Protein AF-A0A7S0KRJ4-F1 (afdb_monomer_lite)

InterPro domains:
  IPR008979 Galactose-binding-like domain superfamily [SSF49785] (206-358)
  IPR013857 NADH:ubiquinone oxidoreductase intermediate-associated protein 30 [PF08547] (207-359)
  IPR039131 Complex I intermediate-associated protein 30, mitochondrial [PTHR13194] (190-360)

Structure (mmCIF, N/CA/C/O backbone):
data_AF-A0A7S0KRJ4-F1
#
_entry.id   AF-A0A7S0KRJ4-F1
#
loop_
_atom_site.group_PDB
_atom_site.id
_atom_site.type_symbol
_atom_site.label_atom_id
_atom_site.label_alt_id
_atom_site.label_comp_id
_atom_site.label_asym_id
_atom_site.label_entity_id
_atom_site.label_seq_id
_atom_site.pdbx_PDB_ins_code
_atom_site.Cartn_x
_atom_site.Cartn_y
_atom_site.Cartn_z
_atom_site.occupancy
_atom_site.B_iso_or_equiv
_atom_site.auth_seq_id
_atom_site.auth_comp_id
_atom_site.auth_asym_id
_atom_site.auth_atom_id
_atom_site.pdbx_PDB_model_num
ATOM 1 N N . MET A 1 1 ? -11.121 10.253 16.447 1.00 38.31 1 MET A N 1
ATOM 2 C CA . MET A 1 1 ? -11.701 8.966 16.871 1.00 38.31 1 MET A CA 1
ATOM 3 C C . MET A 1 1 ? -11.808 8.917 18.394 1.00 38.31 1 MET A C 1
ATOM 5 O O . MET A 1 1 ? -10.785 8.884 19.076 1.00 38.31 1 MET A O 1
ATOM 9 N N . ARG A 1 2 ? -13.032 8.976 18.932 1.00 30.48 2 ARG A N 1
ATOM 10 C CA . ARG A 1 2 ? -13.350 8.741 20.346 1.00 30.48 2 ARG A CA 1
ATOM 11 C C . ARG A 1 2 ? -13.535 7.246 20.471 1.00 30.48 2 ARG A C 1
ATOM 13 O O . ARG A 1 2 ? -14.627 6.765 20.666 1.00 30.48 2 ARG A O 1
ATOM 20 N N . ALA A 1 3 ? -12.423 6.536 20.353 1.00 27.89 3 ALA A N 1
ATOM 21 C CA . ALA A 1 3 ? -12.348 5.146 20.740 1.00 27.89 3 ALA A CA 1
ATOM 22 C C . ALA A 1 3 ? -13.137 4.137 19.877 1.00 27.89 3 ALA A C 1
ATOM 24 O O . ALA A 1 3 ? -13.977 4.469 19.040 1.00 27.89 3 ALA A O 1
ATOM 25 N N . VAL A 1 4 ? -12.725 2.877 20.013 1.00 32.09 4 VAL A N 1
ATOM 26 C CA . VAL A 1 4 ? -13.404 1.689 19.489 1.00 32.09 4 VAL A CA 1
ATOM 27 C C . VAL A 1 4 ? -14.206 1.166 20.672 1.00 32.09 4 VAL A C 1
ATOM 29 O O . VAL A 1 4 ? -13.750 0.286 21.406 1.00 32.09 4 VAL A O 1
ATOM 32 N N . HIS A 1 5 ? -15.335 1.820 20.943 1.00 31.55 5 HIS A N 1
ATOM 33 C CA . HIS A 1 5 ? -16.230 1.457 22.037 1.00 31.55 5 HIS A CA 1
ATOM 34 C C . HIS A 1 5 ? -17.293 0.480 21.557 1.00 31.55 5 HIS A C 1
ATOM 36 O O . HIS A 1 5 ? -18.104 0.798 20.689 1.00 31.55 5 HIS A O 1
ATOM 42 N N . ALA A 1 6 ? -17.372 -0.653 22.242 1.00 32.00 6 ALA A N 1
ATOM 43 C CA . ALA A 1 6 ? -18.661 -1.099 22.744 1.00 32.00 6 ALA A CA 1
ATOM 44 C C . ALA A 1 6 ? -18.965 -0.267 24.018 1.00 32.00 6 ALA A C 1
ATOM 46 O O . ALA A 1 6 ? -18.090 -0.074 24.863 1.00 32.00 6 ALA A O 1
ATOM 47 N N . ALA A 1 7 ? -20.139 0.375 24.063 1.00 24.70 7 ALA A N 1
ATOM 48 C CA . ALA A 1 7 ? -20.558 1.377 25.067 1.00 24.70 7 ALA A CA 1
ATOM 49 C C . ALA A 1 7 ? -21.068 0.709 26.374 1.00 24.70 7 ALA A C 1
ATOM 51 O O . ALA A 1 7 ? -21.336 -0.485 26.346 1.00 24.70 7 ALA A O 1
ATOM 52 N N . LEU A 1 8 ? -21.170 1.359 27.554 1.00 30.88 8 LEU A N 1
ATOM 53 C CA . LEU A 1 8 ? -22.034 2.511 27.925 1.00 30.88 8 LEU A CA 1
ATOM 54 C C . LEU A 1 8 ? -21.576 3.221 29.238 1.00 30.88 8 LEU A C 1
ATOM 56 O O . LEU A 1 8 ? -20.746 2.696 29.974 1.00 30.88 8 LEU A O 1
ATOM 60 N N . GLY A 1 9 ? -22.037 4.453 29.525 1.00 23.22 9 GLY A N 1
ATOM 61 C CA . GLY A 1 9 ? -23.136 4.682 30.486 1.00 23.22 9 GLY A CA 1
ATOM 62 C C . GLY A 1 9 ? -23.620 6.148 30.624 1.00 23.22 9 GLY A C 1
ATOM 63 O O . GLY A 1 9 ? -22.860 7.093 30.418 1.00 23.22 9 GLY A O 1
ATOM 64 N N . LEU A 1 10 ? -24.915 6.266 30.959 1.00 20.92 10 LEU A N 1
ATOM 65 C CA . LEU A 1 10 ? -25.845 7.414 31.001 1.00 20.92 10 LEU A CA 1
ATOM 66 C C . LEU A 1 10 ? -25.667 8.409 32.169 1.00 20.92 10 LEU A C 1
ATOM 68 O O . LEU A 1 10 ? -25.242 8.002 33.243 1.00 20.92 10 LEU A O 1
ATOM 72 N N . VAL A 1 11 ? -26.251 9.617 32.023 1.00 21.00 11 VAL A N 1
ATOM 73 C CA . VAL A 1 11 ? -27.210 10.200 33.001 1.00 21.00 11 VAL A CA 1
ATOM 74 C C . VAL A 1 11 ? -28.335 10.952 32.260 1.00 21.00 11 VAL A C 1
ATOM 76 O O . VAL A 1 11 ? -28.081 11.676 31.301 1.00 21.00 11 VAL A O 1
ATOM 79 N N . ALA A 1 12 ? -29.577 10.773 32.723 1.00 21.12 12 ALA A N 1
ATOM 80 C CA . ALA A 1 12 ? -30.818 11.383 32.237 1.00 21.12 12 ALA A CA 1
ATOM 81 C C . ALA A 1 12 ? -31.282 12.582 33.098 1.00 21.12 12 ALA A C 1
ATOM 83 O O . ALA A 1 12 ? -31.085 12.543 34.311 1.00 21.12 12 ALA A O 1
ATOM 84 N N . ARG A 1 13 ? -31.974 13.570 32.489 1.00 22.14 13 ARG A N 1
ATOM 85 C CA . ARG A 1 13 ? -33.289 14.167 32.891 1.00 22.14 13 ARG A CA 1
ATOM 86 C C . ARG A 1 13 ? -33.536 15.590 32.325 1.00 22.14 13 ARG A C 1
ATOM 88 O O . ARG A 1 13 ? -32.910 16.547 32.751 1.00 22.14 13 ARG A O 1
ATOM 95 N N . GLN A 1 14 ? -34.441 15.650 31.342 1.00 22.67 14 GLN A N 1
ATOM 96 C CA . GLN A 1 14 ? -35.724 16.384 31.191 1.00 22.67 14 GLN A CA 1
ATOM 97 C C . GLN A 1 14 ? -36.035 17.777 31.823 1.00 22.67 14 GLN A C 1
ATOM 99 O O . GLN A 1 14 ? -35.742 18.015 32.991 1.00 22.67 14 GLN A O 1
ATOM 104 N N . LEU A 1 15 ? -36.867 18.523 31.051 1.00 23.48 15 LEU A N 1
ATOM 105 C CA . LEU A 1 15 ? -37.776 19.676 31.326 1.00 23.48 15 LEU A CA 1
ATOM 106 C C . LEU A 1 15 ? -37.160 21.087 31.155 1.00 23.48 15 LEU A C 1
ATOM 108 O O . LEU A 1 15 ? -36.057 21.326 31.623 1.00 23.48 15 LEU A O 1
ATOM 112 N N . ASP A 1 16 ? -37.787 22.114 30.563 1.00 23.83 16 ASP A N 1
ATOM 113 C CA . ASP A 1 16 ? -39.036 22.278 29.800 1.00 23.83 16 ASP A CA 1
ATOM 114 C C . ASP A 1 16 ? -39.033 23.659 29.087 1.00 23.83 16 ASP A C 1
ATOM 116 O O . ASP A 1 16 ? -38.264 24.555 29.430 1.00 23.83 16 ASP A O 1
ATOM 120 N N . ALA A 1 17 ? -39.929 23.772 28.102 1.00 23.83 17 ALA A N 1
ATOM 121 C CA . ALA A 1 17 ? -40.498 24.906 27.353 1.00 23.83 17 ALA A CA 1
ATOM 122 C C . ALA A 1 17 ? -40.203 26.389 27.709 1.00 23.83 17 ALA A C 1
ATOM 124 O O . ALA A 1 17 ? -40.318 26.799 28.859 1.00 23.83 17 ALA A O 1
ATOM 125 N N . ALA A 1 18 ? -40.086 27.229 26.656 1.00 24.61 18 ALA A N 1
ATOM 126 C CA . ALA A 1 18 ? -40.837 28.497 26.516 1.00 24.61 18 ALA A CA 1
ATOM 127 C C . ALA A 1 18 ? -40.751 29.146 25.098 1.00 24.61 18 ALA A C 1
ATOM 129 O O . ALA A 1 18 ? -39.698 29.606 24.668 1.00 24.61 18 ALA A O 1
ATOM 130 N N . SER A 1 19 ? -41.925 29.270 24.451 1.00 26.48 19 SER A N 1
ATOM 131 C CA . SER A 1 19 ? -42.443 30.398 23.622 1.00 26.48 19 SER A CA 1
ATOM 132 C C . SER A 1 19 ? -41.785 30.860 22.292 1.00 26.48 19 SER A C 1
ATOM 134 O O . SER A 1 19 ? -40.838 31.632 22.291 1.00 26.48 19 SER A O 1
ATOM 136 N N . ASN A 1 20 ? -42.400 30.450 21.161 1.00 27.98 20 ASN A N 1
ATOM 137 C CA . ASN A 1 20 ? -43.197 31.219 20.155 1.00 27.98 20 ASN A CA 1
ATOM 138 C C . ASN A 1 20 ? -42.805 32.690 19.776 1.00 27.98 20 ASN A C 1
ATOM 140 O O . ASN A 1 20 ? -42.365 33.441 20.635 1.00 27.98 20 ASN A O 1
ATOM 144 N N . PRO A 1 21 ? -43.276 33.241 18.628 1.00 44.03 21 PRO A N 1
ATOM 145 C CA . PRO A 1 21 ? -42.863 33.049 17.224 1.00 44.03 21 PRO A CA 1
ATOM 146 C C . PRO A 1 21 ? -42.546 34.400 16.524 1.00 44.03 21 PRO A C 1
ATOM 148 O O . PRO A 1 21 ? -42.714 35.452 17.125 1.00 44.03 21 PRO A O 1
ATOM 151 N N . LEU A 1 22 ? -42.214 34.404 15.219 1.00 27.28 22 LEU A N 1
ATOM 152 C CA . LEU A 1 22 ? -42.837 35.318 14.233 1.00 27.28 22 LEU A CA 1
ATOM 153 C C . LEU A 1 22 ? -42.418 35.028 12.773 1.00 27.28 22 LEU A C 1
ATOM 155 O O . LEU A 1 22 ? -41.272 35.167 12.367 1.00 27.28 22 LEU A O 1
ATOM 159 N N . ARG A 1 23 ? -43.448 34.665 12.003 1.00 25.77 23 ARG A N 1
ATOM 160 C CA . ARG A 1 23 ? -43.719 34.844 10.564 1.00 25.77 23 ARG A CA 1
ATOM 161 C C . ARG A 1 23 ? -42.758 35.740 9.751 1.00 25.77 23 ARG A C 1
ATOM 163 O O . ARG A 1 23 ? -42.641 36.922 10.051 1.00 25.77 23 ARG A O 1
ATOM 170 N N . ARG A 1 24 ? -42.401 35.292 8.537 1.00 27.28 24 ARG A N 1
ATOM 171 C CA . ARG A 1 24 ? -43.051 35.741 7.279 1.00 27.28 24 ARG A CA 1
ATOM 172 C C . ARG A 1 24 ? -42.528 34.995 6.044 1.00 27.28 24 ARG A C 1
ATOM 174 O O . ARG A 1 24 ? -41.335 34.908 5.797 1.00 27.28 24 ARG A O 1
ATOM 181 N N . SER A 1 25 ? -43.491 34.528 5.259 1.00 25.36 25 SER A N 1
ATOM 182 C CA . SER A 1 25 ? -43.401 34.047 3.882 1.00 25.36 25 SER A CA 1
ATOM 183 C C . SER A 1 25 ? -42.964 35.136 2.901 1.00 25.36 25 SER A C 1
ATOM 185 O O . SER A 1 25 ? -43.484 36.245 3.013 1.00 25.36 25 SER A O 1
ATOM 187 N N . VAL A 1 26 ? -42.219 34.775 1.851 1.00 28.22 26 VAL A N 1
ATOM 188 C CA . VAL A 1 26 ? -42.499 35.227 0.473 1.00 28.22 26 VAL A CA 1
ATOM 189 C C . VAL A 1 26 ? -42.105 34.116 -0.506 1.00 28.22 26 VAL A C 1
ATOM 191 O O . VAL A 1 26 ? -40.998 33.590 -0.461 1.00 28.22 26 VAL A O 1
ATOM 194 N N . ALA A 1 27 ? -43.046 33.769 -1.380 1.00 25.61 27 ALA A N 1
ATOM 195 C CA . ALA A 1 27 ? -42.904 32.848 -2.498 1.00 25.61 27 ALA A CA 1
ATOM 196 C C . ALA A 1 27 ? -42.525 33.586 -3.795 1.00 25.61 27 ALA A C 1
ATOM 198 O O . ALA A 1 27 ? -42.948 34.720 -3.998 1.00 25.61 27 ALA A O 1
ATOM 199 N N . SER A 1 28 ? -41.819 32.917 -4.710 1.00 27.70 28 SER A N 1
ATOM 200 C CA . SER A 1 28 ? -42.011 32.970 -6.182 1.00 27.70 28 SER A CA 1
ATOM 201 C C . SER A 1 28 ? -40.978 32.027 -6.828 1.00 27.70 28 SER A C 1
ATOM 203 O O . SER A 1 28 ? -39.795 32.121 -6.539 1.00 27.70 28 SER A O 1
ATOM 205 N N . ARG A 1 29 ? -41.370 30.893 -7.426 1.00 24.73 29 ARG A N 1
ATOM 206 C CA . ARG A 1 29 ? -41.939 30.650 -8.775 1.00 24.73 29 ARG A CA 1
ATOM 207 C C . ARG A 1 29 ? -41.019 31.015 -9.954 1.00 24.73 29 ARG A C 1
ATOM 209 O O . ARG A 1 29 ? -40.912 32.176 -10.317 1.00 24.73 29 ARG A O 1
ATOM 216 N N . SER A 1 30 ? -40.499 29.976 -10.617 1.00 26.84 30 SER A N 1
ATOM 217 C CA . SER A 1 30 ? -40.603 29.634 -12.063 1.00 26.84 30 SER A CA 1
ATOM 218 C C . SER A 1 30 ? -39.355 28.817 -12.450 1.00 26.84 30 SER A C 1
ATOM 220 O O . SER A 1 30 ? -38.238 29.237 -12.190 1.00 26.84 30 SER A O 1
ATOM 222 N N . SER A 1 31 ? -39.463 27.519 -12.751 1.00 23.77 31 SER A N 1
ATOM 223 C CA . SER A 1 31 ? -39.969 26.882 -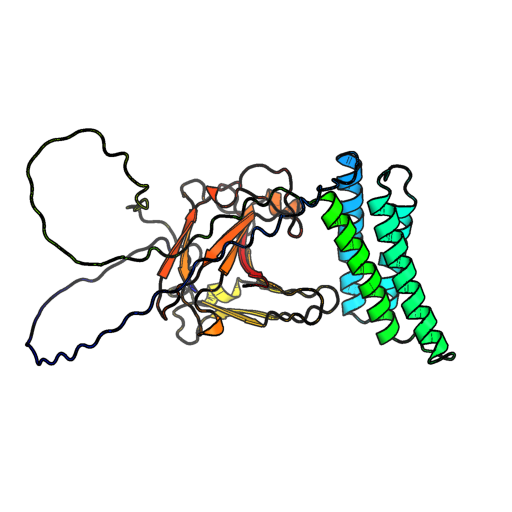13.979 1.00 23.77 31 SER A CA 1
ATOM 224 C C . SER A 1 31 ? -39.188 27.278 -15.234 1.00 23.77 31 SER A C 1
ATOM 226 O O . SER A 1 31 ? -39.374 28.371 -15.755 1.00 23.77 31 SER A O 1
ATOM 228 N N . ALA A 1 32 ? -38.372 26.344 -15.729 1.00 28.12 32 ALA A N 1
ATOM 229 C CA . ALA A 1 32 ? -38.250 26.048 -17.153 1.00 28.12 32 ALA A CA 1
ATOM 230 C C . ALA A 1 32 ? -37.523 24.706 -17.342 1.00 28.12 32 ALA A C 1
ATOM 232 O O . ALA A 1 32 ? -36.304 24.609 -17.215 1.00 28.12 32 ALA A O 1
ATOM 233 N N . ASP A 1 33 ? -38.311 23.684 -17.668 1.00 25.27 33 ASP A N 1
ATOM 234 C CA . ASP A 1 33 ? -37.882 22.498 -18.400 1.00 25.27 33 ASP A CA 1
ATOM 235 C C . ASP A 1 33 ? -37.065 22.874 -19.641 1.00 25.27 33 ASP A C 1
ATOM 237 O O . ASP A 1 33 ? -37.463 23.770 -20.392 1.00 25.27 33 ASP A O 1
ATOM 241 N N . LYS A 1 34 ? -36.008 22.103 -19.933 1.00 27.31 34 LYS A N 1
ATOM 242 C CA . LYS A 1 34 ? -35.705 21.699 -21.314 1.00 27.31 34 LYS A CA 1
ATOM 243 C C . LYS A 1 34 ? -34.718 20.531 -21.405 1.00 27.31 34 LYS A C 1
ATOM 245 O O . LYS A 1 34 ? -33.546 20.639 -21.072 1.00 27.31 34 LYS A O 1
ATOM 250 N N . ALA A 1 35 ? -35.251 19.477 -22.020 1.00 26.53 35 ALA A N 1
ATOM 251 C CA . ALA A 1 35 ? -34.621 18.637 -23.033 1.00 26.53 35 ALA A CA 1
ATOM 252 C C . ALA A 1 35 ? -33.528 17.644 -22.598 1.00 26.53 35 ALA A C 1
ATOM 254 O O . ALA A 1 35 ? -32.328 17.894 -22.663 1.00 26.53 35 ALA A O 1
ATOM 255 N N . LYS A 1 36 ? -34.005 16.419 -22.339 1.00 25.91 36 LYS A N 1
ATOM 256 C CA . LYS A 1 36 ? -33.295 15.161 -22.597 1.00 25.91 36 LYS A CA 1
ATOM 257 C C . LYS A 1 36 ? -32.781 15.134 -24.046 1.00 25.91 36 LYS A C 1
ATOM 259 O O . LYS A 1 36 ? -33.580 15.135 -24.979 1.00 25.91 36 LYS A O 1
ATOM 264 N N . MET A 1 37 ? -31.469 15.015 -24.225 1.00 25.02 37 MET A N 1
ATOM 265 C CA . MET A 1 37 ? -30.872 14.438 -25.432 1.00 25.02 37 MET A CA 1
ATOM 266 C C . MET A 1 37 ? -29.950 13.295 -25.021 1.00 25.02 37 MET A C 1
ATOM 268 O O . MET A 1 37 ? -28.861 13.488 -24.486 1.00 25.02 37 MET A O 1
ATOM 272 N N . SER A 1 38 ? -30.444 12.083 -25.254 1.00 24.70 38 SER A N 1
ATOM 273 C CA . SER A 1 38 ? -29.720 10.829 -25.133 1.00 24.70 38 SER A CA 1
ATOM 274 C C . SER A 1 38 ? -28.680 10.728 -26.248 1.00 24.70 38 SER A C 1
ATOM 276 O O . SER A 1 38 ? -29.022 10.448 -27.396 1.00 24.70 38 SER A O 1
ATOM 278 N N . PHE A 1 39 ? -27.408 10.915 -25.910 1.00 24.33 39 PHE A N 1
ATOM 279 C CA . PHE A 1 39 ? -26.308 10.447 -26.744 1.00 24.33 39 PHE A CA 1
ATOM 280 C C . PHE A 1 39 ? -25.848 9.089 -26.223 1.00 24.33 39 PHE A C 1
ATOM 282 O O . PHE A 1 39 ? -25.109 8.991 -25.244 1.00 24.33 39 PHE A O 1
ATOM 289 N N . SER A 1 40 ? -26.294 8.033 -26.901 1.00 25.45 40 SER A N 1
ATOM 290 C CA . SER A 1 40 ? -25.740 6.688 -26.792 1.00 25.45 40 SER A CA 1
ATOM 291 C C . SER A 1 40 ? -24.300 6.701 -27.311 1.00 25.45 40 SER A C 1
ATOM 293 O O . SER A 1 40 ? -24.034 6.430 -28.483 1.00 25.45 40 SER A O 1
ATOM 295 N N . ARG A 1 41 ? -23.343 7.047 -26.446 1.00 28.81 41 ARG A N 1
ATOM 296 C CA . ARG A 1 41 ? -21.939 6.716 -26.687 1.00 28.81 41 ARG A CA 1
ATOM 297 C C . ARG A 1 41 ? -21.796 5.223 -26.445 1.00 28.81 41 ARG A C 1
ATOM 299 O O . ARG A 1 41 ? -21.847 4.770 -25.306 1.00 28.81 41 ARG A O 1
ATOM 306 N N . GLY A 1 42 ? -21.674 4.476 -27.540 1.00 24.59 42 GLY A N 1
ATOM 307 C CA . GLY A 1 42 ? -21.340 3.063 -27.514 1.00 24.59 42 GLY A CA 1
ATOM 308 C C . GLY A 1 42 ? -20.135 2.849 -26.608 1.00 24.59 42 GLY A C 1
ATOM 309 O O . GLY A 1 42 ? -19.038 3.331 -26.892 1.00 24.59 42 GLY A O 1
ATOM 310 N N . ALA A 1 43 ? -20.362 2.154 -25.496 1.00 27.17 43 ALA A N 1
ATOM 311 C CA . ALA A 1 43 ? -19.295 1.599 -24.696 1.00 27.17 43 ALA A CA 1
ATOM 312 C C . ALA A 1 43 ? -18.574 0.590 -25.591 1.00 27.17 43 ALA A C 1
ATOM 314 O O . ALA A 1 43 ? -19.049 -0.524 -25.810 1.00 27.17 43 ALA A O 1
ATOM 315 N N . ALA A 1 44 ? -17.442 1.000 -26.162 1.00 27.45 44 ALA A N 1
ATOM 316 C CA . ALA A 1 44 ? -16.483 0.056 -26.692 1.00 27.45 44 ALA A CA 1
ATOM 317 C C . ALA A 1 44 ? -16.119 -0.872 -25.527 1.00 27.45 44 ALA A C 1
ATOM 319 O O . ALA A 1 44 ? -15.410 -0.462 -24.605 1.00 27.45 44 ALA A O 1
ATOM 320 N N . ARG A 1 45 ? -16.665 -2.098 -25.528 1.00 27.20 45 ARG A N 1
ATOM 321 C CA . ARG A 1 45 ? -16.209 -3.183 -24.655 1.00 27.20 45 ARG A CA 1
ATOM 322 C C . ARG A 1 45 ? -14.704 -3.273 -24.867 1.00 27.20 45 ARG A C 1
ATOM 324 O O . ARG A 1 45 ? -14.255 -3.767 -25.898 1.00 27.20 45 ARG A O 1
ATOM 331 N N . ARG A 1 46 ? -13.923 -2.785 -23.902 1.00 29.03 46 ARG A N 1
ATOM 332 C CA . ARG A 1 46 ? -12.541 -3.225 -23.748 1.00 29.03 46 ARG A CA 1
ATOM 333 C C . ARG A 1 46 ? -12.641 -4.718 -23.490 1.00 29.03 46 ARG A C 1
ATOM 335 O O . ARG A 1 46 ? -13.063 -5.138 -22.419 1.00 29.03 46 ARG A O 1
ATOM 342 N N . VAL A 1 47 ? -12.363 -5.507 -24.519 1.00 27.86 47 VAL A N 1
ATOM 343 C CA . VAL A 1 47 ? -12.155 -6.942 -24.373 1.00 27.86 47 VAL A CA 1
ATOM 344 C C . VAL A 1 47 ? -10.993 -7.074 -23.392 1.00 27.86 47 VAL A C 1
ATOM 346 O O . VAL A 1 47 ? -9.880 -6.652 -23.695 1.00 27.86 47 VAL A O 1
ATOM 349 N N . SER A 1 48 ? -11.291 -7.525 -22.173 1.00 37.25 48 SER A N 1
ATOM 350 C CA . SER A 1 48 ? -10.293 -7.794 -21.141 1.00 37.25 48 SER A CA 1
ATOM 351 C C . SER A 1 48 ? -9.433 -8.953 -21.638 1.00 37.25 48 SER A C 1
ATOM 353 O O . SER A 1 48 ? -9.883 -10.097 -21.702 1.00 37.25 48 SER A O 1
ATOM 355 N N . ILE A 1 49 ? -8.222 -8.638 -22.098 1.00 39.22 49 ILE A N 1
ATOM 356 C CA . ILE A 1 49 ? -7.225 -9.635 -22.480 1.00 39.22 49 ILE A CA 1
ATOM 357 C C . ILE A 1 49 ? -6.570 -10.076 -21.174 1.00 39.22 49 ILE A C 1
ATOM 359 O O . ILE A 1 49 ? -5.582 -9.491 -20.735 1.00 39.22 49 ILE A O 1
ATOM 363 N N . ARG A 1 50 ? -7.156 -11.080 -20.513 1.00 49.06 50 ARG A N 1
ATOM 364 C CA . ARG A 1 50 ? -6.472 -11.811 -19.444 1.00 49.06 50 ARG A CA 1
ATOM 365 C C . ARG A 1 50 ? -5.214 -12.396 -20.084 1.00 49.06 50 ARG A C 1
ATOM 367 O O . ARG A 1 50 ? -5.334 -13.210 -20.998 1.00 49.06 50 ARG A O 1
ATOM 374 N N . ALA A 1 51 ? -4.032 -11.943 -19.672 1.00 52.69 51 ALA A N 1
ATOM 375 C CA . ALA A 1 51 ? -2.782 -12.516 -20.154 1.00 52.69 51 ALA A CA 1
ATOM 376 C C . ALA A 1 51 ? -2.844 -14.036 -19.944 1.00 52.69 51 ALA A C 1
ATOM 378 O O . ALA A 1 51 ? -3.067 -14.502 -18.825 1.00 52.69 51 ALA A O 1
ATOM 379 N N . SER A 1 52 ? -2.734 -14.810 -21.023 1.00 60.12 52 SER A N 1
ATOM 380 C CA . SER A 1 52 ? -2.868 -16.265 -20.986 1.00 60.12 52 SER A CA 1
ATOM 381 C C . SER A 1 52 ? -1.633 -16.881 -20.324 1.00 60.12 52 SER A C 1
ATOM 383 O O . SER A 1 52 ? -0.689 -17.276 -21.004 1.00 60.12 52 SER A O 1
ATOM 385 N N . LEU A 1 53 ? -1.624 -16.917 -18.993 1.00 72.75 53 LEU A N 1
ATOM 386 C CA . LEU A 1 53 ? -0.613 -17.569 -18.164 1.00 72.75 53 LEU A CA 1
ATOM 387 C C . LEU A 1 53 ? -1.255 -18.665 -17.311 1.00 72.75 53 LEU A C 1
ATOM 389 O O . LEU A 1 53 ? -2.428 -18.572 -16.944 1.00 72.75 53 LEU A O 1
ATOM 393 N N . SER A 1 54 ? -0.473 -19.690 -16.959 1.00 80.81 54 SER A N 1
ATOM 394 C CA . SER A 1 54 ? -0.884 -20.623 -15.909 1.00 80.81 54 SER A CA 1
ATOM 395 C C . SER A 1 54 ? -0.972 -19.881 -14.560 1.00 80.81 54 SER A C 1
ATOM 397 O O . SER A 1 54 ? -0.202 -18.937 -14.338 1.00 80.81 54 SER A O 1
ATOM 399 N N . PRO A 1 55 ? -1.874 -20.283 -13.643 1.00 76.75 55 PRO A N 1
ATOM 400 C CA . PRO A 1 55 ? -1.988 -19.658 -12.322 1.00 76.75 55 PRO A CA 1
ATOM 401 C C . PRO A 1 55 ? -0.669 -19.648 -11.535 1.00 76.75 55 PRO A C 1
ATOM 403 O O . PRO A 1 55 ? -0.324 -18.640 -10.927 1.00 76.75 55 PRO A O 1
ATOM 406 N N . GLU A 1 56 ? 0.105 -20.733 -11.614 1.00 78.88 56 GLU A N 1
ATOM 407 C CA . GLU A 1 56 ? 1.409 -20.857 -10.951 1.00 78.88 56 GLU A CA 1
ATOM 408 C C . GLU A 1 56 ? 2.442 -19.874 -11.521 1.00 78.88 56 GLU A C 1
ATOM 410 O O . GLU A 1 56 ? 3.137 -19.188 -10.772 1.00 78.88 56 GLU A O 1
ATOM 415 N N . THR A 1 57 ? 2.529 -19.748 -12.851 1.00 85.06 57 THR A N 1
ATOM 416 C CA . THR A 1 57 ? 3.435 -18.782 -13.489 1.00 85.06 57 THR A CA 1
ATOM 417 C C . THR A 1 57 ? 3.017 -17.349 -13.175 1.00 85.06 57 THR A C 1
ATOM 419 O O . THR A 1 57 ? 3.868 -16.519 -12.863 1.00 85.06 57 THR A O 1
ATOM 422 N N . ALA A 1 58 ? 1.716 -17.054 -13.216 1.00 81.69 58 ALA A N 1
ATOM 423 C CA . ALA A 1 58 ? 1.175 -15.755 -12.833 1.00 81.69 58 ALA A CA 1
ATOM 424 C C . ALA A 1 58 ? 1.566 -15.379 -11.393 1.00 81.69 58 ALA A C 1
ATOM 426 O O . ALA A 1 58 ? 2.067 -14.276 -11.160 1.00 81.69 58 ALA A O 1
ATOM 427 N N . GLU A 1 59 ? 1.411 -16.303 -10.440 1.00 78.19 59 GLU A N 1
ATOM 428 C CA . GLU A 1 59 ? 1.812 -16.083 -9.051 1.00 78.19 59 GLU A CA 1
ATOM 429 C C . GLU A 1 59 ? 3.328 -15.883 -8.916 1.00 78.19 59 GLU A C 1
ATOM 431 O O . GLU A 1 59 ? 3.762 -14.929 -8.265 1.00 78.19 59 GLU A O 1
ATOM 436 N N . ASN A 1 60 ? 4.139 -16.705 -9.586 1.00 84.81 60 ASN A N 1
ATOM 437 C CA . ASN A 1 60 ? 5.598 -16.579 -9.573 1.00 84.81 60 ASN A CA 1
ATOM 438 C C . ASN A 1 60 ? 6.074 -15.221 -10.108 1.00 84.81 60 ASN A C 1
ATOM 440 O O . ASN A 1 60 ? 6.915 -14.575 -9.477 1.00 84.81 60 ASN A O 1
ATOM 444 N N . VAL A 1 61 ? 5.508 -14.744 -11.221 1.00 87.88 61 VAL A N 1
ATOM 445 C CA . VAL A 1 61 ? 5.825 -13.420 -11.786 1.00 87.88 61 VAL A CA 1
ATOM 446 C C . VAL A 1 61 ? 5.459 -12.311 -10.799 1.00 87.88 61 VAL A C 1
ATOM 448 O O . VAL A 1 61 ? 6.271 -11.422 -10.530 1.00 87.88 61 VAL A O 1
ATOM 451 N N . VAL A 1 62 ? 4.266 -12.372 -10.201 1.00 83.69 62 VAL A N 1
ATOM 452 C CA . VAL A 1 62 ? 3.827 -11.391 -9.195 1.00 83.69 62 VAL A CA 1
ATOM 453 C C . VAL A 1 62 ? 4.738 -11.413 -7.965 1.00 83.69 62 VAL A C 1
ATOM 455 O O . VAL A 1 62 ? 5.085 -10.346 -7.448 1.00 83.69 62 VAL A O 1
ATOM 458 N N . MET A 1 63 ? 5.166 -12.592 -7.506 1.00 79.38 63 MET A N 1
ATOM 459 C CA . MET A 1 63 ? 6.100 -12.730 -6.385 1.00 79.38 63 MET A CA 1
ATOM 460 C C . MET A 1 63 ? 7.479 -12.148 -6.704 1.00 79.38 63 MET A C 1
ATOM 462 O O . MET A 1 63 ? 8.016 -11.404 -5.883 1.00 79.38 63 MET A O 1
ATOM 466 N N . GLN A 1 64 ? 8.034 -12.417 -7.888 1.00 89.12 64 GLN A N 1
ATOM 467 C CA . GLN A 1 64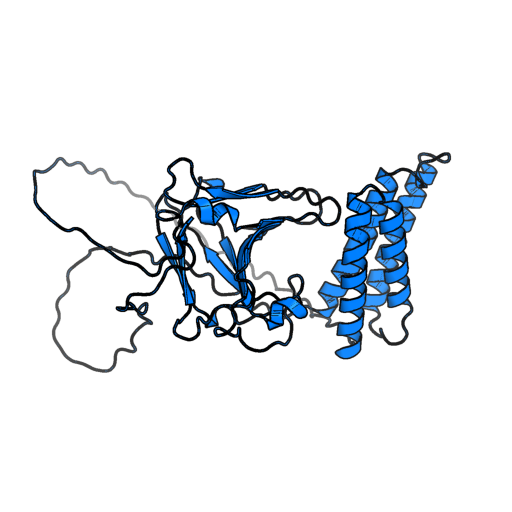 ? 9.318 -11.852 -8.319 1.00 89.12 64 GLN A CA 1
ATOM 468 C C . GLN A 1 64 ? 9.268 -10.321 -8.380 1.00 89.12 64 GLN A C 1
ATOM 470 O O . GLN A 1 64 ? 10.145 -9.648 -7.833 1.00 89.12 64 GLN A O 1
ATOM 475 N N . ILE A 1 65 ? 8.210 -9.760 -8.976 1.00 88.31 65 ILE A N 1
ATOM 476 C CA . ILE A 1 65 ? 8.019 -8.307 -9.072 1.00 88.31 65 ILE A CA 1
ATOM 477 C C . ILE A 1 65 ? 7.831 -7.678 -7.682 1.00 88.31 65 ILE A C 1
ATOM 479 O O . ILE A 1 65 ? 8.466 -6.679 -7.341 1.00 88.31 65 ILE A O 1
ATOM 483 N N . SER A 1 66 ? 7.001 -8.279 -6.832 1.00 80.69 66 SER A N 1
ATOM 484 C CA . SER A 1 66 ? 6.782 -7.776 -5.470 1.00 80.69 66 SER A CA 1
ATOM 485 C C . SER A 1 66 ? 8.064 -7.839 -4.634 1.00 80.69 66 SER A C 1
ATOM 487 O O . SER A 1 66 ? 8.387 -6.901 -3.902 1.00 80.69 66 SER A O 1
ATOM 489 N N . GLY A 1 67 ? 8.823 -8.929 -4.774 1.00 81.06 67 GLY A N 1
ATOM 490 C CA . GLY A 1 67 ? 10.116 -9.117 -4.130 1.00 81.06 67 GLY A CA 1
ATOM 491 C C . GLY A 1 67 ? 11.119 -8.053 -4.559 1.00 81.06 67 GLY A C 1
ATOM 492 O O . GLY A 1 67 ? 11.713 -7.402 -3.702 1.00 81.06 67 GLY A O 1
ATOM 493 N N . VAL A 1 68 ? 11.260 -7.803 -5.866 1.00 91.56 68 VAL A N 1
ATOM 494 C CA . VAL A 1 68 ? 12.211 -6.797 -6.354 1.00 91.56 68 VAL A CA 1
ATOM 495 C C . VAL A 1 68 ? 11.866 -5.397 -5.858 1.00 91.56 68 VAL A C 1
ATOM 497 O O . VAL A 1 68 ? 12.750 -4.662 -5.427 1.00 91.56 68 VAL A O 1
ATOM 500 N N . ILE A 1 69 ? 10.580 -5.042 -5.836 1.00 85.94 69 ILE A N 1
ATOM 501 C CA . ILE A 1 69 ? 10.089 -3.759 -5.320 1.00 85.94 69 ILE A CA 1
ATOM 502 C C . ILE A 1 69 ? 10.444 -3.581 -3.841 1.00 85.94 69 ILE A C 1
ATOM 504 O O . ILE A 1 69 ? 10.894 -2.503 -3.443 1.00 85.94 69 ILE A O 1
ATOM 508 N N . LYS A 1 70 ? 10.291 -4.642 -3.036 1.00 80.31 70 LYS A N 1
ATOM 509 C CA . LYS A 1 70 ? 10.611 -4.637 -1.602 1.00 80.31 70 LYS A CA 1
ATOM 510 C C . LYS A 1 70 ? 12.071 -4.264 -1.327 1.00 80.31 70 LYS A C 1
ATOM 512 O O . LYS A 1 70 ? 12.342 -3.633 -0.309 1.00 80.31 70 LYS A O 1
ATOM 517 N N . PHE A 1 71 ? 12.995 -4.627 -2.216 1.00 86.12 71 PHE A N 1
ATOM 518 C CA . PHE A 1 71 ? 14.420 -4.304 -2.078 1.00 86.12 71 PHE A CA 1
ATOM 519 C C . PHE A 1 71 ? 14.826 -3.031 -2.834 1.00 86.12 71 PHE A C 1
ATOM 521 O O . PHE A 1 71 ? 15.626 -2.248 -2.325 1.00 86.1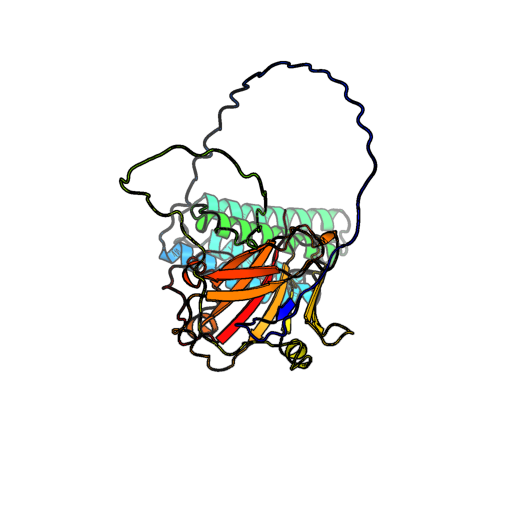2 71 PHE A O 1
ATOM 528 N N . GLY A 1 72 ? 14.256 -2.790 -4.016 1.00 88.06 72 GLY A N 1
ATOM 529 C CA . GLY A 1 72 ? 14.573 -1.644 -4.870 1.00 88.06 72 GLY A CA 1
ATOM 530 C C . GLY A 1 72 ? 14.145 -0.308 -4.274 1.00 88.06 72 GLY A C 1
ATOM 531 O O . GLY A 1 72 ? 14.928 0.640 -4.247 1.00 88.06 72 GLY A O 1
ATOM 532 N N . ALA A 1 73 ? 12.932 -0.234 -3.726 1.00 84.06 73 ALA A N 1
ATOM 533 C CA . ALA A 1 73 ? 12.411 1.019 -3.196 1.00 84.06 73 ALA A CA 1
ATOM 534 C C . ALA A 1 73 ? 13.220 1.573 -2.005 1.00 84.06 73 ALA A C 1
ATOM 536 O O . ALA A 1 73 ? 13.543 2.760 -2.031 1.00 84.06 73 ALA A O 1
ATOM 537 N N . PRO A 1 74 ? 13.641 0.766 -1.008 1.00 82.25 74 PRO A N 1
ATOM 538 C CA . PRO A 1 74 ? 14.555 1.243 0.027 1.00 82.25 74 PRO A CA 1
ATOM 539 C C . PRO A 1 74 ? 15.897 1.763 -0.501 1.00 82.25 74 PRO A C 1
ATOM 541 O O . PRO A 1 74 ? 16.427 2.708 0.078 1.00 82.25 74 PRO A O 1
ATOM 544 N N . MET A 1 75 ? 16.453 1.174 -1.570 1.00 87.38 75 MET A N 1
ATOM 545 C CA . MET A 1 75 ? 17.692 1.675 -2.189 1.00 87.38 75 MET A CA 1
ATOM 546 C C . MET A 1 75 ? 17.471 3.060 -2.791 1.00 87.38 75 MET A C 1
ATOM 548 O O . MET A 1 75 ? 18.213 3.986 -2.471 1.00 87.38 75 MET A O 1
ATOM 552 N N . TYR A 1 76 ? 16.386 3.224 -3.554 1.00 89.75 76 TYR A N 1
ATOM 553 C CA . TYR A 1 76 ? 15.990 4.518 -4.108 1.00 89.75 76 TYR A CA 1
ATOM 554 C C . TYR A 1 76 ? 15.869 5.589 -3.018 1.00 89.75 76 TYR A C 1
ATOM 556 O O . TYR A 1 76 ? 16.465 6.655 -3.123 1.00 89.75 76 TYR A O 1
ATOM 564 N N . ASN A 1 77 ? 15.157 5.289 -1.928 1.00 82.69 77 ASN A N 1
ATOM 565 C CA . ASN A 1 77 ? 14.935 6.250 -0.842 1.00 82.69 77 ASN A CA 1
ATOM 566 C C . ASN A 1 77 ? 16.217 6.659 -0.109 1.00 82.69 77 ASN A C 1
ATOM 568 O O . ASN A 1 77 ? 16.262 7.724 0.497 1.00 82.69 77 ASN A O 1
ATOM 572 N N . LYS A 1 78 ? 17.244 5.803 -0.123 1.00 87.94 78 LYS A N 1
ATOM 573 C CA . LYS A 1 78 ? 18.567 6.095 0.445 1.00 87.94 78 LYS A CA 1
ATOM 574 C C . LYS A 1 78 ? 19.456 6.900 -0.510 1.00 87.94 78 LYS A C 1
ATOM 576 O O . LYS A 1 78 ? 20.619 7.124 -0.194 1.00 87.94 78 LYS A O 1
ATOM 581 N N . GLY A 1 79 ? 18.928 7.305 -1.664 1.00 88.06 79 GLY A N 1
ATOM 582 C CA . GLY A 1 79 ? 19.659 8.008 -2.712 1.00 88.06 79 GLY A CA 1
ATOM 583 C C . GLY A 1 79 ? 20.306 7.085 -3.745 1.00 88.06 79 GLY A C 1
ATOM 584 O O . GLY A 1 79 ? 20.823 7.580 -4.735 1.00 88.06 79 GLY A O 1
ATOM 585 N N . ASP A 1 80 ? 20.239 5.758 -3.604 1.00 92.19 80 ASP A N 1
ATOM 586 C CA . ASP A 1 80 ? 20.790 4.823 -4.596 1.00 92.19 80 ASP A CA 1
ATOM 587 C C . ASP A 1 80 ? 19.762 4.503 -5.696 1.00 92.19 80 ASP A C 1
ATOM 589 O O . ASP A 1 80 ? 19.261 3.380 -5.845 1.00 92.19 80 ASP A O 1
ATOM 593 N N . ALA A 1 81 ? 19.416 5.527 -6.480 1.00 92.56 81 ALA A N 1
ATOM 594 C CA . ALA A 1 81 ? 18.503 5.381 -7.611 1.00 92.56 81 ALA A CA 1
ATOM 595 C C . ALA A 1 81 ? 19.094 4.474 -8.702 1.00 92.56 81 ALA A C 1
ATOM 597 O O . ALA A 1 81 ? 18.366 3.683 -9.307 1.00 92.56 81 ALA A O 1
ATOM 598 N N . ARG A 1 82 ? 20.419 4.514 -8.896 1.00 93.94 82 ARG A N 1
ATOM 599 C CA . ARG A 1 82 ? 21.144 3.660 -9.850 1.00 93.94 82 ARG A CA 1
ATOM 600 C C . ARG A 1 82 ? 21.034 2.181 -9.478 1.00 93.94 82 ARG A C 1
ATOM 602 O O . ARG A 1 82 ? 20.726 1.348 -10.331 1.00 93.94 82 ARG A O 1
ATOM 609 N N . GLY A 1 83 ? 21.261 1.831 -8.212 1.00 94.38 83 GLY A N 1
ATOM 610 C CA . GLY A 1 83 ? 21.092 0.471 -7.700 1.00 94.38 83 GLY A CA 1
ATOM 611 C C . GLY A 1 83 ? 19.656 -0.026 -7.831 1.00 94.38 83 GLY A C 1
ATOM 612 O O . GLY A 1 83 ? 19.438 -1.138 -8.319 1.00 94.38 83 GLY A O 1
ATOM 613 N N . CYS A 1 84 ? 18.679 0.824 -7.507 1.00 95.00 84 CYS A N 1
ATOM 614 C CA . CYS A 1 84 ? 17.261 0.540 -7.726 1.00 95.00 84 CYS A CA 1
ATOM 615 C C . CYS A 1 84 ? 16.944 0.254 -9.207 1.00 95.00 84 CYS A C 1
ATOM 617 O O . CYS A 1 84 ? 16.372 -0.791 -9.530 1.00 95.00 84 CYS A O 1
ATOM 619 N N . ALA A 1 85 ? 17.378 1.131 -10.118 1.00 95.81 85 ALA A N 1
ATOM 620 C CA . ALA A 1 85 ? 17.172 0.978 -11.555 1.00 95.81 85 ALA A CA 1
ATOM 621 C C . ALA A 1 85 ? 17.787 -0.323 -12.093 1.00 95.81 85 ALA A C 1
ATOM 623 O O . ALA A 1 85 ? 17.128 -1.054 -12.836 1.00 95.81 85 ALA A O 1
ATOM 624 N N . ARG A 1 86 ? 19.020 -0.661 -11.686 1.00 96.38 86 ARG A N 1
ATOM 625 C CA . ARG A 1 86 ? 19.665 -1.929 -12.069 1.00 96.38 86 ARG A CA 1
ATOM 626 C C . ARG A 1 86 ? 18.835 -3.136 -11.642 1.00 96.38 86 ARG A C 1
ATOM 628 O O . ARG A 1 86 ? 18.599 -4.026 -12.458 1.00 96.38 86 ARG A O 1
ATOM 635 N N . LEU A 1 87 ? 18.362 -3.146 -10.397 1.00 96.44 87 LEU A N 1
ATOM 636 C CA . LEU A 1 87 ? 17.603 -4.264 -9.845 1.00 96.44 87 LEU A CA 1
ATOM 637 C C . LEU A 1 87 ? 16.256 -4.459 -10.574 1.00 96.44 87 LEU A C 1
ATOM 639 O O . LEU A 1 87 ? 15.905 -5.580 -10.960 1.00 96.44 87 LEU A O 1
ATOM 643 N N . TYR A 1 88 ? 15.523 -3.369 -10.823 1.00 97.50 88 TYR A N 1
ATOM 644 C CA . TYR A 1 88 ? 14.263 -3.421 -11.574 1.00 97.50 88 TYR A CA 1
ATOM 645 C C . TYR A 1 88 ? 14.468 -3.862 -13.020 1.00 97.50 88 TYR A C 1
ATOM 647 O O . TYR A 1 88 ? 13.728 -4.716 -13.507 1.00 97.50 88 TYR A O 1
ATOM 655 N N . ARG A 1 89 ? 15.497 -3.338 -13.695 1.00 97.94 89 ARG A N 1
ATOM 656 C CA . ARG A 1 89 ? 15.844 -3.722 -15.068 1.00 97.94 89 ARG A CA 1
ATOM 657 C C . ARG A 1 89 ? 16.174 -5.205 -15.169 1.00 97.94 89 ARG A C 1
ATOM 659 O O . ARG A 1 89 ? 15.662 -5.881 -16.058 1.00 97.94 89 ARG A O 1
ATOM 66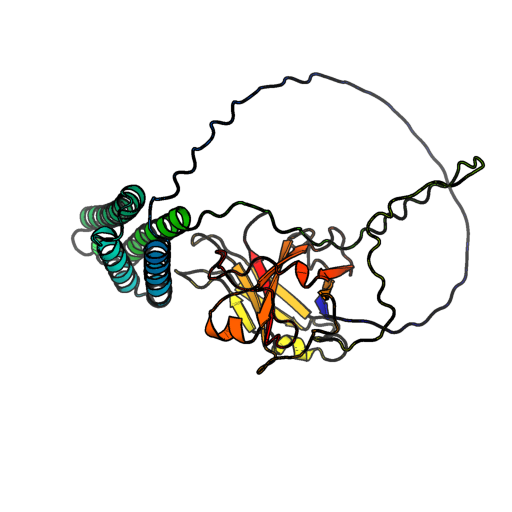6 N N . GLN A 1 90 ? 17.009 -5.713 -14.263 1.00 97.56 90 GLN A N 1
ATOM 667 C CA . GLN A 1 90 ? 17.391 -7.123 -14.245 1.00 97.56 90 GLN A CA 1
ATOM 668 C C . GLN A 1 90 ? 16.162 -8.022 -14.088 1.00 97.56 90 GLN A C 1
ATOM 670 O O . GLN A 1 90 ? 16.020 -8.993 -14.825 1.00 97.56 90 GLN A O 1
ATOM 675 N N . THR A 1 91 ? 15.247 -7.665 -13.185 1.00 97.62 91 THR A N 1
ATOM 676 C CA . THR A 1 91 ? 14.011 -8.429 -12.969 1.00 97.62 91 THR A CA 1
ATOM 677 C C . THR A 1 91 ? 13.087 -8.368 -14.183 1.00 97.62 91 THR A C 1
ATOM 679 O O . THR A 1 91 ? 12.605 -9.407 -14.628 1.00 97.62 91 THR A O 1
ATOM 682 N N . ALA A 1 92 ? 12.900 -7.187 -14.781 1.00 97.25 92 ALA A N 1
ATOM 683 C CA . ALA A 1 92 ? 12.092 -7.028 -15.990 1.00 97.25 92 ALA A CA 1
ATOM 684 C C . ALA A 1 92 ? 12.621 -7.887 -17.151 1.00 97.25 92 ALA A C 1
ATOM 686 O O . ALA A 1 92 ? 11.857 -8.604 -17.794 1.00 97.25 92 ALA A O 1
ATOM 687 N N . LEU A 1 93 ? 13.937 -7.869 -17.390 1.00 97.12 93 LEU A N 1
ATOM 688 C CA . LEU A 1 93 ? 14.568 -8.690 -18.425 1.00 97.12 93 LEU A CA 1
ATOM 689 C C . LEU A 1 93 ? 14.525 -10.186 -18.099 1.00 97.12 93 LEU A C 1
ATOM 691 O O . LEU A 1 93 ? 14.354 -10.986 -19.015 1.00 97.12 93 LEU A O 1
ATOM 695 N N . SER A 1 94 ? 14.668 -10.563 -16.826 1.00 96.88 94 SER A N 1
ATOM 696 C CA . SER A 1 94 ? 14.561 -11.957 -16.384 1.00 96.88 94 SER A CA 1
ATOM 697 C C . SER A 1 94 ? 13.175 -12.521 -16.690 1.00 96.88 94 SER A C 1
ATOM 699 O O . SER A 1 94 ? 13.075 -13.554 -17.341 1.00 96.88 94 SER A O 1
ATOM 701 N N . ILE A 1 95 ? 12.112 -11.809 -16.301 1.00 95.31 95 ILE A N 1
ATOM 702 C CA . ILE A 1 95 ? 10.724 -12.226 -16.546 1.00 95.31 95 ILE A CA 1
ATOM 703 C C . ILE A 1 95 ? 10.421 -12.241 -18.051 1.00 95.31 95 ILE A C 1
ATOM 705 O O . ILE A 1 95 ? 9.829 -13.189 -18.556 1.00 95.31 95 ILE A O 1
ATOM 709 N N . ALA A 1 96 ? 10.867 -11.229 -18.802 1.00 94.56 96 ALA A N 1
ATOM 710 C CA . ALA A 1 96 ? 10.620 -11.150 -20.244 1.00 94.56 96 ALA A CA 1
ATOM 711 C C . ALA A 1 96 ? 11.332 -12.244 -21.067 1.00 94.56 96 ALA A C 1
ATOM 713 O O . ALA A 1 96 ? 10.955 -12.482 -22.218 1.00 94.56 96 ALA A O 1
ATOM 714 N N . ARG A 1 97 ? 12.380 -12.868 -20.509 1.00 94.88 97 ARG A N 1
ATOM 715 C CA . ARG A 1 97 ? 13.133 -13.981 -21.115 1.00 94.88 97 ARG A CA 1
ATOM 716 C C . ARG A 1 97 ? 12.702 -15.352 -20.597 1.00 94.88 97 ARG A C 1
ATOM 718 O O . ARG A 1 97 ? 13.143 -16.355 -21.149 1.00 94.88 97 ARG A O 1
ATOM 725 N N . ASP A 1 98 ? 11.874 -15.401 -19.560 1.00 93.00 98 ASP A N 1
ATOM 726 C CA . ASP A 1 98 ? 11.385 -16.652 -19.001 1.00 93.00 98 ASP A CA 1
ATOM 727 C C . ASP A 1 98 ? 10.477 -17.361 -20.020 1.00 93.00 98 ASP A C 1
ATOM 729 O O . ASP A 1 98 ? 9.482 -16.814 -20.515 1.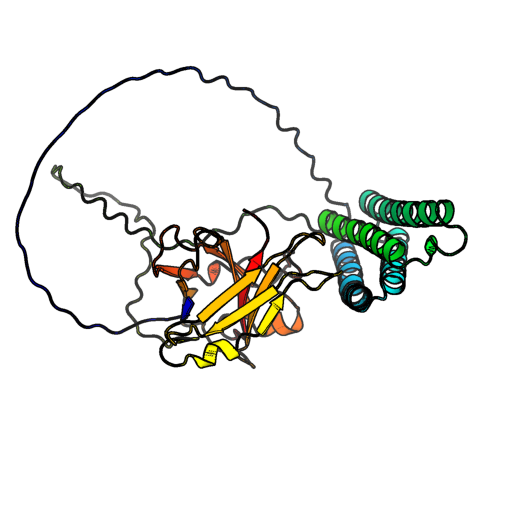00 93.00 98 ASP A O 1
ATOM 733 N N . ALA A 1 99 ? 10.843 -18.598 -20.356 1.00 90.56 99 ALA A N 1
ATOM 734 C CA . ALA A 1 99 ? 10.107 -19.419 -21.307 1.00 90.56 99 ALA A CA 1
ATOM 735 C C . ALA A 1 99 ? 8.696 -19.768 -20.804 1.00 90.56 99 ALA A C 1
ATOM 737 O O . ALA A 1 99 ? 7.797 -19.955 -21.624 1.00 90.56 99 ALA A O 1
ATOM 738 N N . SER A 1 100 ? 8.488 -19.809 -19.482 1.00 88.88 100 SER A N 1
ATOM 739 C CA . SER A 1 100 ? 7.186 -20.088 -18.868 1.00 88.88 100 SER A CA 1
ATOM 740 C C . SER A 1 100 ? 6.194 -18.929 -19.011 1.00 88.88 100 SER A C 1
ATOM 742 O O . SER A 1 100 ? 4.984 -19.153 -19.028 1.00 88.88 100 SER A O 1
ATOM 744 N N . VAL A 1 101 ? 6.678 -17.693 -19.171 1.00 90.44 101 VAL A N 1
ATOM 745 C CA . VAL A 1 101 ? 5.838 -16.501 -19.345 1.00 90.44 101 VAL A CA 1
ATOM 746 C C . VAL A 1 101 ? 5.417 -16.402 -20.805 1.00 90.44 101 VAL A C 1
ATOM 748 O O . VAL A 1 101 ? 6.049 -15.706 -21.585 1.00 90.44 101 VAL A O 1
ATOM 751 N N . THR A 1 102 ? 4.373 -17.122 -21.205 1.00 87.00 102 THR A N 1
ATOM 752 C CA . THR A 1 102 ? 3.948 -17.239 -22.612 1.00 87.00 102 THR A CA 1
ATOM 753 C C . THR A 1 102 ? 3.193 -16.025 -23.159 1.00 87.00 102 THR A C 1
ATOM 755 O O . THR A 1 102 ? 3.136 -15.861 -24.375 1.00 87.00 102 THR A O 1
ATOM 758 N N . SER A 1 103 ? 2.634 -15.165 -22.299 1.00 88.38 103 SER A N 1
ATOM 759 C CA . SER A 1 103 ? 1.915 -13.956 -22.730 1.00 88.38 103 SER A CA 1
ATOM 760 C C . SER A 1 103 ? 2.864 -12.929 -23.350 1.00 88.38 103 SER A C 1
ATOM 762 O O . SER A 1 103 ? 3.773 -12.404 -22.695 1.00 88.38 103 SER A O 1
ATOM 764 N N . GLU A 1 104 ? 2.615 -12.604 -24.619 1.00 88.38 104 GLU A N 1
ATOM 765 C CA . GLU A 1 104 ? 3.400 -11.609 -25.348 1.00 88.38 104 GLU A CA 1
ATOM 766 C C . GLU A 1 104 ? 3.083 -10.181 -24.888 1.00 88.38 104 GLU A C 1
ATOM 768 O O . GLU A 1 104 ? 3.952 -9.313 -24.946 1.00 88.38 104 GLU A O 1
ATOM 773 N N . GLU A 1 105 ? 1.889 -9.936 -24.345 1.00 88.25 105 GLU A N 1
ATOM 774 C CA . GLU A 1 105 ? 1.512 -8.656 -23.740 1.00 88.25 105 GLU A CA 1
ATOM 775 C C . GLU A 1 105 ? 2.405 -8.335 -22.537 1.00 88.25 105 GLU A C 1
ATOM 777 O O . GLU A 1 105 ? 2.916 -7.219 -22.421 1.00 88.25 105 GLU A O 1
ATOM 782 N N . ILE A 1 106 ? 2.645 -9.321 -21.664 1.00 90.94 106 ILE A N 1
ATOM 783 C CA . ILE A 1 106 ? 3.524 -9.166 -20.497 1.00 90.94 106 ILE A CA 1
ATOM 784 C C . ILE A 1 106 ? 4.968 -8.935 -20.939 1.00 90.94 106 ILE A C 1
ATOM 786 O O . ILE A 1 106 ? 5.627 -8.015 -20.448 1.00 90.94 106 ILE A O 1
ATOM 790 N N . ARG A 1 107 ? 5.461 -9.736 -21.891 1.00 93.56 107 ARG A N 1
ATOM 791 C CA . ARG A 1 107 ? 6.828 -9.600 -22.414 1.00 93.56 107 ARG A CA 1
ATOM 792 C C . ARG A 1 107 ? 7.048 -8.239 -23.064 1.00 93.56 107 ARG A C 1
ATOM 794 O O . ARG A 1 107 ? 8.041 -7.580 -22.761 1.00 93.56 107 ARG A O 1
ATOM 801 N N . THR A 1 108 ? 6.118 -7.809 -23.913 1.00 93.38 108 THR A N 1
ATOM 802 C CA . THR A 1 108 ? 6.149 -6.497 -24.572 1.00 93.38 108 THR A CA 1
ATOM 803 C C . THR A 1 108 ? 6.129 -5.378 -23.538 1.00 93.38 108 THR A C 1
ATOM 805 O O . THR A 1 108 ? 7.009 -4.526 -23.560 1.00 93.38 108 THR A O 1
ATOM 808 N N . CYS A 1 109 ? 5.235 -5.441 -22.545 1.00 93.62 109 CYS A N 1
ATOM 809 C CA . CYS A 1 109 ? 5.158 -4.449 -21.469 1.00 93.62 109 CYS A CA 1
ATOM 810 C C . CYS A 1 109 ? 6.494 -4.266 -20.722 1.00 93.62 109 CYS A C 1
ATOM 812 O O . CYS A 1 109 ? 6.904 -3.140 -20.433 1.00 93.62 109 CYS A O 1
ATOM 814 N N . LEU A 1 110 ? 7.199 -5.361 -20.419 1.00 96.38 110 LEU A N 1
ATOM 815 C CA . LEU A 1 110 ? 8.505 -5.307 -19.753 1.00 96.38 110 LEU A CA 1
ATOM 816 C C . LEU A 1 110 ? 9.605 -4.773 -20.672 1.00 96.38 110 LEU A C 1
ATOM 818 O O . LEU A 1 110 ? 10.413 -3.953 -20.235 1.00 96.38 110 LEU A O 1
ATOM 822 N N . ARG A 1 111 ? 9.643 -5.211 -21.936 1.00 96.56 111 ARG A N 1
ATOM 823 C CA . ARG A 1 111 ? 10.625 -4.728 -22.920 1.00 96.56 111 ARG A CA 1
ATOM 824 C C . ARG A 1 111 ? 10.449 -3.237 -23.196 1.00 96.56 111 ARG A C 1
ATOM 826 O O . ARG A 1 111 ? 11.441 -2.517 -23.199 1.00 96.56 111 ARG A O 1
ATOM 833 N N . ASP A 1 112 ? 9.214 -2.764 -23.325 1.00 96.44 112 ASP A N 1
ATOM 834 C CA . ASP A 1 112 ? 8.897 -1.348 -23.522 1.00 96.44 112 ASP A CA 1
ATOM 835 C C . ASP A 1 112 ? 9.340 -0.499 -22.328 1.00 96.44 112 ASP A C 1
ATOM 837 O O . ASP A 1 112 ? 9.880 0.596 -22.495 1.00 96.44 112 ASP A O 1
ATOM 841 N N . ALA A 1 113 ? 9.164 -1.007 -21.105 1.00 96.00 113 ALA A N 1
ATOM 842 C CA . ALA A 1 113 ? 9.629 -0.325 -19.902 1.00 96.00 113 ALA A CA 1
ATOM 843 C C . ALA A 1 113 ? 11.158 -0.194 -19.865 1.00 96.00 113 ALA A C 1
ATOM 845 O O . ALA A 1 113 ? 11.676 0.864 -19.501 1.00 96.00 113 ALA A O 1
ATOM 846 N N . VAL A 1 114 ? 11.875 -1.243 -20.277 1.00 97.81 114 VAL A N 1
ATOM 847 C CA . VAL A 1 114 ? 13.339 -1.239 -20.408 1.00 97.81 114 VAL A CA 1
ATOM 848 C C . VAL A 1 114 ? 13.784 -0.271 -21.509 1.00 97.81 114 VAL A C 1
ATOM 850 O O . VAL A 1 114 ? 14.628 0.581 -21.249 1.00 97.81 114 VAL A O 1
ATOM 853 N N . ALA A 1 115 ? 13.162 -0.318 -22.689 1.00 96.94 115 ALA A N 1
ATOM 854 C CA . ALA A 1 115 ? 13.476 0.578 -23.802 1.00 96.94 115 ALA A CA 1
ATOM 855 C C . ALA A 1 115 ? 13.241 2.052 -23.439 1.00 96.94 115 ALA A C 1
ATOM 857 O O . ALA A 1 115 ? 14.052 2.921 -23.754 1.00 96.94 115 ALA A O 1
ATOM 858 N N . LYS A 1 116 ? 12.163 2.350 -22.706 1.00 96.56 116 LYS A N 1
ATOM 859 C CA . LYS A 1 116 ? 11.894 3.699 -22.197 1.00 96.56 116 LYS A CA 1
ATOM 860 C C . LYS A 1 116 ? 12.947 4.159 -21.190 1.00 96.56 116 LYS A C 1
ATOM 862 O O . LYS A 1 116 ? 13.281 5.341 -21.158 1.00 96.56 116 LYS A O 1
ATOM 867 N N . ALA A 1 117 ? 13.448 3.248 -20.361 1.00 96.19 117 ALA A N 1
ATOM 868 C CA . ALA A 1 117 ? 14.521 3.534 -19.421 1.00 96.19 117 ALA A CA 1
ATOM 869 C C . ALA A 1 117 ? 15.844 3.833 -20.153 1.00 96.19 117 ALA A C 1
ATOM 871 O O . ALA A 1 117 ? 16.527 4.791 -19.798 1.00 96.19 117 ALA A O 1
ATOM 872 N N . ASP A 1 118 ? 16.159 3.079 -21.210 1.00 95.75 118 ASP A N 1
ATOM 873 C CA . ASP A 1 118 ? 17.331 3.313 -22.071 1.00 95.75 118 ASP A CA 1
ATOM 874 C C . ASP A 1 118 ? 17.250 4.644 -22.812 1.00 95.75 118 ASP A C 1
ATOM 876 O O . ASP A 1 118 ? 18.222 5.390 -22.868 1.00 95.75 118 ASP A O 1
ATOM 880 N N . GLU A 1 119 ? 16.068 4.993 -23.309 1.00 95.69 119 GLU A N 1
ATOM 881 C CA . GLU A 1 119 ? 15.837 6.268 -23.981 1.00 95.69 119 GLU A CA 1
ATOM 882 C C . GLU A 1 119 ? 16.051 7.475 -23.051 1.00 95.69 119 GLU A C 1
ATOM 884 O O . GLU A 1 119 ? 16.555 8.512 -23.482 1.00 95.69 119 GLU A O 1
ATOM 889 N N . ILE A 1 120 ? 15.690 7.353 -21.768 1.00 93.44 120 ILE A N 1
ATOM 890 C CA . ILE A 1 120 ? 15.950 8.395 -20.763 1.00 93.44 120 ILE A CA 1
ATOM 891 C C . ILE A 1 120 ? 17.456 8.554 -20.532 1.00 93.44 120 ILE A C 1
ATOM 893 O O . ILE A 1 120 ? 17.939 9.685 -20.508 1.00 93.44 120 ILE A O 1
ATOM 897 N N . ALA A 1 121 ? 18.176 7.442 -20.374 1.00 91.88 121 ALA A N 1
ATOM 898 C CA . ALA A 1 121 ? 19.621 7.442 -20.161 1.00 91.88 121 ALA A CA 1
ATOM 899 C C . ALA A 1 121 ? 20.369 8.024 -21.372 1.00 91.88 121 ALA A C 1
ATOM 901 O O . ALA A 1 121 ? 21.190 8.924 -21.211 1.00 91.88 121 ALA A O 1
ATOM 902 N N . ARG A 1 122 ? 20.008 7.593 -22.589 1.00 92.88 122 ARG A N 1
ATOM 903 C CA . ARG A 1 122 ? 20.585 8.086 -23.848 1.00 92.88 122 ARG A CA 1
ATOM 904 C C . ARG A 1 122 ? 20.409 9.595 -24.004 1.00 92.88 122 ARG A C 1
ATOM 906 O O . ARG A 1 122 ? 21.377 10.289 -24.284 1.00 92.88 122 ARG A O 1
ATOM 913 N N . LYS A 1 123 ? 19.194 10.111 -23.787 1.00 92.38 123 LYS A N 1
ATOM 914 C CA . LYS A 1 123 ? 18.924 11.557 -23.859 1.00 92.38 123 LYS A CA 1
ATOM 915 C C . LYS A 1 123 ? 19.764 12.354 -22.866 1.00 92.38 123 LYS A C 1
ATOM 917 O O . LYS A 1 123 ? 20.274 13.409 -23.216 1.00 92.38 123 LYS A O 1
ATOM 922 N N . ALA A 1 124 ? 19.927 11.845 -21.649 1.00 90.44 124 ALA A N 1
ATOM 923 C CA . ALA A 1 124 ? 20.749 12.515 -20.652 1.00 90.44 124 ALA A CA 1
ATOM 924 C C . ALA A 1 124 ? 22.242 12.506 -21.028 1.00 90.44 124 ALA A C 1
ATOM 926 O O . ALA A 1 124 ? 22.917 13.510 -20.834 1.00 90.44 124 ALA A O 1
ATOM 927 N N . ALA A 1 125 ? 22.741 11.416 -21.621 1.00 89.06 125 ALA A N 1
ATOM 928 C CA . ALA A 1 125 ? 24.107 11.342 -22.146 1.00 89.06 125 ALA A CA 1
ATOM 929 C C . ALA A 1 125 ? 24.343 12.284 -23.344 1.00 89.06 125 ALA A C 1
ATOM 931 O O . ALA A 1 125 ? 25.449 12.780 -23.530 1.00 89.06 125 ALA A O 1
ATOM 932 N N . GLU A 1 126 ? 23.316 12.540 -24.159 1.00 90.12 126 GLU A N 1
ATOM 933 C CA . GLU A 1 126 ? 23.381 13.514 -25.258 1.00 90.12 126 GLU A CA 1
ATOM 934 C C . GLU A 1 126 ? 23.408 14.962 -24.754 1.00 90.12 126 GLU A C 1
ATOM 936 O O . GLU A 1 126 ? 24.101 15.797 -25.332 1.00 90.12 126 GLU A O 1
ATOM 941 N N . GLU A 1 127 ? 22.667 15.256 -23.682 1.00 88.88 127 GLU A N 1
ATOM 942 C CA . GLU A 1 127 ? 22.636 16.577 -23.041 1.00 88.88 127 GLU A CA 1
ATOM 943 C C . GLU A 1 127 ? 23.929 16.876 -22.262 1.00 88.88 127 GLU A C 1
ATOM 945 O O . GLU A 1 127 ? 24.433 17.998 -22.324 1.00 88.88 127 GLU A O 1
ATOM 950 N N . ASP A 1 128 ? 24.484 15.881 -21.564 1.00 86.12 128 ASP A N 1
ATOM 951 C CA . ASP A 1 128 ? 25.755 15.976 -20.841 1.00 86.12 128 ASP A CA 1
ATOM 952 C C . ASP A 1 128 ? 26.606 14.700 -21.027 1.00 86.12 128 ASP A C 1
ATOM 954 O O . ASP A 1 128 ? 26.485 13.739 -20.256 1.00 86.12 128 ASP A O 1
ATOM 958 N N . PRO A 1 129 ? 27.522 14.693 -22.016 1.00 80.00 129 PRO A N 1
ATOM 959 C CA . PRO A 1 129 ? 28.380 13.544 -22.310 1.00 80.00 129 PRO A CA 1
ATOM 960 C C . PRO A 1 129 ? 29.388 13.180 -21.210 1.00 80.00 129 PRO A C 1
ATOM 962 O O . PRO A 1 129 ? 29.962 12.094 -21.256 1.00 80.00 129 PRO A O 1
ATOM 965 N N . MET A 1 130 ? 29.652 14.079 -20.252 1.00 72.75 130 MET A N 1
ATOM 966 C CA . MET A 1 130 ? 30.647 13.879 -19.188 1.00 72.75 130 MET A CA 1
ATOM 967 C C . MET A 1 130 ? 30.044 13.303 -17.897 1.00 72.75 130 MET A C 1
ATOM 969 O O . MET A 1 130 ? 30.803 12.873 -17.028 1.00 72.75 130 MET A O 1
ATOM 973 N N . GLY A 1 131 ? 28.713 13.273 -17.753 1.00 74.56 131 GLY A N 1
ATOM 974 C CA . GLY A 1 131 ? 28.081 12.805 -16.513 1.00 74.56 131 GLY A CA 1
ATOM 975 C C . GLY A 1 131 ? 26.558 12.652 -16.514 1.00 74.56 131 GLY A C 1
ATOM 976 O O . GLY A 1 131 ? 26.017 12.119 -15.546 1.00 74.56 131 GLY A O 1
ATOM 977 N N . GLY A 1 132 ? 25.848 13.039 -17.578 1.00 69.62 132 GLY A N 1
ATOM 978 C CA . GLY A 1 132 ? 24.382 13.089 -17.601 1.00 69.62 132 GLY A CA 1
ATOM 979 C C . GLY A 1 132 ? 23.696 11.735 -17.424 1.00 69.62 132 GLY A C 1
ATOM 980 O O . GLY A 1 132 ? 22.618 11.660 -16.830 1.00 69.62 132 GLY A O 1
ATOM 981 N N . GLU A 1 133 ? 24.323 10.645 -17.880 1.00 71.50 133 GLU A N 1
ATOM 982 C CA . GLU A 1 133 ? 23.817 9.291 -17.635 1.00 71.50 133 GLU A CA 1
ATOM 983 C C . GLU A 1 133 ? 23.957 8.889 -16.163 1.00 71.50 133 GLU A C 1
ATOM 985 O O . GLU A 1 133 ? 23.048 8.278 -15.608 1.00 71.50 133 GLU A O 1
ATOM 990 N N . GLU A 1 134 ? 25.066 9.237 -15.509 1.00 77.06 134 GLU A N 1
ATOM 991 C CA . GLU A 1 134 ? 25.314 8.882 -14.107 1.00 77.06 134 GLU A CA 1
ATOM 992 C C . GLU A 1 134 ? 24.654 9.846 -13.113 1.00 77.06 134 GLU A C 1
ATOM 994 O O . GLU A 1 134 ? 24.607 9.545 -11.918 1.00 77.06 134 GLU A O 1
ATOM 999 N N . ASP A 1 135 ? 24.095 10.956 -13.603 1.00 88.38 135 ASP A N 1
ATOM 1000 C CA . ASP A 1 135 ? 23.363 11.931 -12.807 1.00 88.38 135 ASP A CA 1
ATOM 1001 C C . ASP A 1 135 ? 22.208 11.291 -12.020 1.00 88.38 135 ASP A C 1
ATOM 1003 O O . ASP A 1 135 ? 21.403 10.498 -12.527 1.00 88.38 135 ASP A O 1
ATOM 1007 N N . GLN A 1 136 ? 22.100 11.695 -10.756 1.00 86.81 136 GLN A N 1
ATOM 1008 C CA . GLN A 1 136 ? 21.117 11.172 -9.816 1.00 86.81 136 GLN A CA 1
ATOM 1009 C C . GLN A 1 136 ? 19.684 11.336 -10.338 1.00 86.81 136 GLN A C 1
ATOM 1011 O O . GLN A 1 136 ? 18.887 10.398 -10.276 1.00 86.81 136 GLN A O 1
ATOM 1016 N N . ARG A 1 137 ? 19.350 12.503 -10.901 1.00 87.75 137 ARG A N 1
ATOM 1017 C CA . ARG A 1 137 ? 17.996 12.805 -11.382 1.00 87.75 137 ARG A CA 1
ATOM 1018 C C . ARG A 1 137 ? 17.656 11.981 -12.621 1.00 87.75 137 ARG A C 1
ATOM 1020 O O . ARG A 1 137 ? 16.509 11.555 -12.790 1.00 87.75 137 ARG A O 1
ATOM 1027 N N . THR A 1 138 ? 18.636 11.725 -13.484 1.00 91.06 138 THR A N 1
ATOM 1028 C CA . THR A 1 138 ? 18.490 10.777 -14.596 1.00 91.06 138 THR A CA 1
ATOM 1029 C C . THR A 1 138 ? 18.193 9.377 -14.070 1.00 91.06 138 THR A C 1
ATOM 1031 O O . THR A 1 138 ? 17.196 8.772 -14.474 1.00 91.06 138 THR A O 1
ATOM 1034 N N . GLN A 1 139 ? 18.984 8.881 -13.118 1.00 92.88 139 GLN A N 1
ATOM 1035 C CA . GLN A 1 139 ? 18.798 7.545 -12.545 1.00 92.88 139 GLN A CA 1
ATOM 1036 C C . GLN A 1 139 ? 17.449 7.392 -11.827 1.00 92.88 139 GLN A C 1
ATOM 1038 O O . GLN A 1 139 ? 16.806 6.345 -11.931 1.00 92.88 139 GLN A O 1
ATOM 1043 N N . GLU A 1 140 ? 16.949 8.446 -11.182 1.00 89.81 140 GLU A N 1
ATOM 1044 C CA . GLU A 1 140 ? 15.605 8.468 -10.599 1.00 89.81 140 GLU A CA 1
ATOM 1045 C C . GLU A 1 140 ? 14.511 8.300 -11.662 1.00 89.81 140 GLU A C 1
ATOM 1047 O O . GLU A 1 140 ? 13.602 7.477 -11.510 1.00 89.81 140 GLU A O 1
ATOM 1052 N N . ARG A 1 141 ? 14.620 9.024 -12.785 1.00 91.38 141 ARG A N 1
ATOM 1053 C CA . ARG A 1 141 ? 13.684 8.910 -13.919 1.00 91.38 141 ARG A CA 1
ATOM 1054 C C . ARG A 1 141 ? 13.716 7.513 -14.543 1.00 91.38 141 ARG A C 1
ATOM 1056 O O . ARG A 1 141 ? 12.654 6.973 -14.865 1.00 91.38 141 ARG A O 1
ATOM 1063 N N . VAL A 1 142 ? 14.904 6.924 -14.685 1.00 95.00 142 VAL A N 1
ATOM 1064 C CA . VAL A 1 142 ? 15.113 5.549 -15.176 1.00 95.00 142 VAL A CA 1
ATOM 1065 C C . VAL A 1 142 ? 14.437 4.541 -14.240 1.00 95.00 142 VAL A C 1
ATOM 1067 O O . VAL A 1 142 ? 13.639 3.718 -14.697 1.00 95.00 142 VAL A O 1
ATOM 1070 N N . ALA A 1 143 ? 14.682 4.630 -12.928 1.00 93.69 143 ALA A N 1
ATOM 1071 C CA . ALA A 1 143 ? 14.078 3.741 -11.936 1.00 93.69 143 ALA A CA 1
ATOM 1072 C C . ALA A 1 143 ? 12.539 3.818 -11.959 1.00 93.69 143 ALA A C 1
ATOM 1074 O O . ALA A 1 143 ? 11.856 2.791 -11.921 1.00 93.69 143 ALA A O 1
ATOM 1075 N N . TRP A 1 144 ? 11.984 5.023 -12.107 1.00 91.50 144 TRP A N 1
ATOM 1076 C CA . TRP A 1 144 ? 10.544 5.242 -12.245 1.00 91.50 144 TRP A CA 1
ATOM 1077 C C . TRP A 1 144 ? 9.945 4.695 -13.543 1.00 91.50 144 TRP A C 1
ATOM 1079 O O . TRP A 1 144 ? 8.805 4.224 -13.539 1.00 91.50 144 TRP A O 1
ATOM 1089 N N . ALA A 1 145 ? 10.663 4.765 -14.665 1.00 93.00 145 ALA A N 1
ATOM 1090 C CA . ALA A 1 145 ? 10.202 4.178 -15.924 1.00 93.00 145 ALA A CA 1
ATOM 1091 C C . ALA A 1 145 ? 10.066 2.653 -15.804 1.00 93.00 145 ALA A C 1
ATOM 1093 O O . ALA A 1 145 ? 9.024 2.100 -16.159 1.00 93.00 145 ALA A O 1
ATOM 1094 N N . LEU A 1 146 ? 11.072 2.005 -15.213 1.00 96.00 146 LEU A N 1
ATOM 1095 C CA . LEU A 1 146 ? 11.071 0.565 -14.961 1.00 96.00 14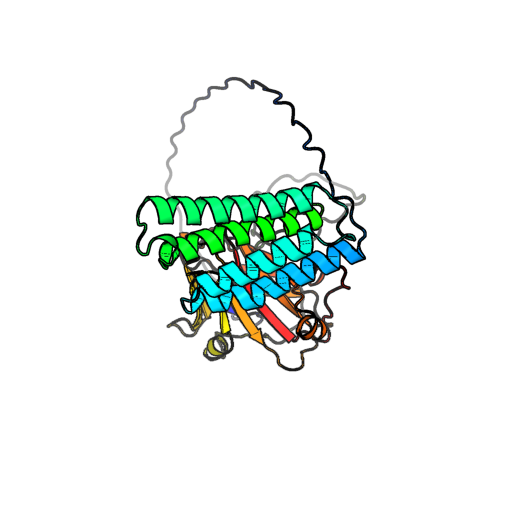6 LEU A CA 1
ATOM 1096 C C . LEU A 1 146 ? 9.969 0.163 -13.979 1.00 96.00 146 LEU A C 1
ATOM 1098 O O . LEU A 1 146 ? 9.231 -0.786 -14.241 1.00 96.00 146 LEU A O 1
ATOM 1102 N N . ARG A 1 147 ? 9.803 0.918 -12.883 1.00 92.62 147 ARG A N 1
ATOM 1103 C CA . ARG A 1 147 ? 8.775 0.640 -11.874 1.00 92.62 147 ARG A CA 1
ATOM 1104 C C . ARG A 1 147 ? 7.370 0.593 -12.477 1.00 92.62 147 ARG A C 1
ATOM 1106 O O . ARG A 1 147 ? 6.633 -0.351 -12.217 1.00 92.62 147 ARG A O 1
ATOM 1113 N N . ARG A 1 148 ? 7.030 1.557 -13.338 1.00 88.62 148 ARG A N 1
ATOM 1114 C CA . ARG A 1 148 ? 5.719 1.595 -14.011 1.00 88.62 148 ARG A CA 1
ATOM 1115 C C . ARG A 1 148 ? 5.476 0.379 -14.902 1.00 88.62 148 ARG A C 1
ATOM 1117 O O . ARG A 1 148 ? 4.348 -0.094 -14.972 1.00 88.62 148 ARG A O 1
ATOM 1124 N N . GLY A 1 149 ? 6.513 -0.129 -15.567 1.00 90.69 149 GLY A N 1
ATOM 1125 C CA . GLY A 1 149 ? 6.418 -1.359 -16.354 1.00 90.69 149 GLY A CA 1
ATOM 1126 C C . GLY A 1 149 ? 6.108 -2.584 -15.500 1.00 90.69 149 GLY A C 1
ATOM 1127 O O . GLY A 1 149 ? 5.228 -3.369 -15.843 1.00 90.69 149 GLY A O 1
ATOM 1128 N N . LEU A 1 150 ? 6.801 -2.717 -14.366 1.00 91.75 150 LEU A N 1
ATOM 1129 C CA . LEU A 1 150 ? 6.578 -3.800 -13.407 1.00 91.75 150 LEU A CA 1
ATOM 1130 C C . LEU A 1 150 ? 5.159 -3.756 -12.816 1.00 91.75 150 LEU A C 1
ATOM 1132 O O . LEU A 1 150 ? 4.473 -4.777 -12.800 1.00 91.75 150 LEU A O 1
ATOM 1136 N N . ASP A 1 151 ? 4.702 -2.575 -12.389 1.00 84.50 151 ASP A N 1
ATOM 1137 C CA . ASP A 1 151 ? 3.344 -2.384 -11.864 1.00 84.50 151 ASP A CA 1
ATOM 1138 C C . ASP A 1 151 ? 2.289 -2.729 -12.935 1.00 84.50 151 ASP A C 1
ATOM 1140 O O . ASP A 1 151 ? 1.332 -3.452 -12.666 1.00 84.50 151 ASP A O 1
ATOM 1144 N N . ARG A 1 152 ? 2.506 -2.311 -14.191 1.00 84.69 152 ARG A N 1
ATOM 1145 C CA . ARG A 1 152 ? 1.587 -2.603 -15.299 1.00 84.69 152 ARG A CA 1
ATOM 1146 C C . ARG A 1 152 ? 1.454 -4.098 -15.590 1.00 84.69 152 ARG A C 1
ATOM 1148 O O . ARG A 1 152 ? 0.351 -4.552 -15.881 1.00 84.69 152 ARG A O 1
ATOM 1155 N N . VAL A 1 153 ? 2.544 -4.862 -15.510 1.00 88.75 153 VAL A N 1
ATOM 1156 C CA . VAL A 1 153 ? 2.490 -6.326 -15.661 1.00 88.75 153 VAL A CA 1
ATOM 1157 C C . VAL A 1 153 ? 1.656 -6.950 -14.567 1.00 88.75 153 VAL A C 1
ATOM 1159 O O . VAL A 1 153 ? 0.790 -7.773 -14.858 1.00 88.75 153 VAL A O 1
ATOM 1162 N N . VAL A 1 154 ? 1.891 -6.571 -13.310 1.00 83.69 154 VAL A N 1
ATOM 1163 C CA . VAL A 1 154 ? 1.114 -7.186 -12.242 1.00 83.69 154 VAL A CA 1
ATOM 1164 C C . VAL A 1 154 ? -0.361 -6.777 -12.359 1.00 83.69 154 VAL A C 1
ATOM 1166 O O . VAL A 1 154 ? -1.223 -7.607 -12.081 1.00 83.69 154 VAL A O 1
ATOM 1169 N N . ASP A 1 155 ? -0.695 -5.570 -12.825 1.00 78.62 155 ASP A N 1
ATOM 1170 C CA . ASP A 1 155 ? -2.084 -5.189 -13.146 1.00 78.62 155 ASP A CA 1
ATOM 1171 C C . ASP A 1 155 ? -2.705 -6.079 -14.234 1.00 78.62 155 ASP A C 1
ATOM 1173 O O . ASP A 1 155 ? -3.824 -6.550 -14.063 1.00 78.62 155 ASP A O 1
ATOM 1177 N N . LEU A 1 156 ? -1.974 -6.369 -15.319 1.00 82.19 156 LEU A N 1
ATOM 1178 C CA . LEU A 1 156 ? -2.438 -7.253 -16.401 1.00 82.19 156 LEU A CA 1
ATOM 1179 C C . LEU A 1 156 ? -2.701 -8.693 -15.934 1.00 82.19 156 LEU A C 1
ATOM 1181 O O . LEU A 1 156 ? -3.580 -9.364 -16.471 1.00 82.19 156 LEU A O 1
ATOM 1185 N N . ILE A 1 157 ? -1.926 -9.179 -14.962 1.00 79.31 157 ILE A N 1
ATOM 1186 C CA . ILE A 1 157 ? -2.063 -10.538 -14.422 1.00 79.31 157 ILE A CA 1
ATOM 1187 C C . ILE A 1 157 ? -3.245 -10.635 -13.454 1.00 79.31 157 ILE A C 1
ATOM 1189 O O . ILE A 1 157 ? -3.942 -11.648 -13.426 1.00 79.31 157 ILE A O 1
ATOM 1193 N N . MET A 1 158 ? -3.442 -9.603 -12.633 1.00 67.62 158 MET A N 1
ATOM 1194 C CA . MET A 1 158 ? -4.265 -9.705 -11.429 1.00 67.62 158 MET A CA 1
ATOM 1195 C C . MET A 1 158 ? -5.641 -9.044 -11.535 1.00 67.62 158 MET A C 1
ATOM 1197 O O . MET A 1 158 ? -6.325 -9.102 -10.522 1.00 67.62 158 MET A O 1
ATOM 1201 N N . ASP A 1 159 ? -6.037 -8.445 -12.672 1.00 62.16 159 ASP A N 1
ATOM 1202 C CA . ASP A 1 159 ? -7.325 -7.739 -12.873 1.00 62.16 159 ASP A CA 1
ATOM 1203 C C . ASP A 1 159 ? -8.529 -8.576 -12.378 1.00 62.16 159 ASP A C 1
ATOM 1205 O O . ASP A 1 159 ? -8.986 -9.482 -13.087 1.00 62.16 159 ASP A O 1
ATOM 1209 N N . PRO A 1 160 ? -9.029 -8.351 -11.145 1.00 48.25 160 PRO A N 1
ATOM 1210 C CA . PRO A 1 160 ? -10.165 -9.080 -10.614 1.00 48.25 160 PRO A CA 1
ATOM 1211 C C . PRO A 1 160 ? -11.461 -8.334 -10.970 1.00 48.25 160 PRO A C 1
ATOM 1213 O O . PRO A 1 160 ? -11.435 -7.121 -11.187 1.00 48.25 160 PRO A O 1
ATOM 1216 N N . PRO A 1 161 ? -12.618 -9.018 -10.992 1.00 40.16 161 PRO A N 1
ATOM 1217 C CA . PRO A 1 161 ? -13.903 -8.334 -11.080 1.00 40.16 161 PRO A CA 1
ATOM 1218 C C . PRO A 1 161 ? -14.007 -7.268 -9.978 1.00 40.16 161 PRO A C 1
ATOM 1220 O O . PRO A 1 161 ? -13.674 -7.515 -8.816 1.00 40.16 161 PRO A O 1
ATOM 1223 N N . VAL A 1 162 ? -14.418 -6.063 -10.374 1.00 43.16 162 VAL A N 1
ATOM 1224 C CA . VAL A 1 162 ? -14.680 -4.943 -9.468 1.00 43.16 162 VAL A CA 1
ATOM 1225 C C . VAL A 1 162 ? -16.037 -5.185 -8.815 1.00 43.16 162 VAL A C 1
ATOM 1227 O O . VAL A 1 162 ? -17.045 -4.653 -9.267 1.00 43.16 162 VAL A O 1
ATOM 1230 N N . ASP A 1 163 ? -16.069 -5.996 -7.764 1.00 45.38 163 ASP A N 1
ATOM 1231 C CA . ASP A 1 163 ? -17.099 -5.823 -6.745 1.00 45.38 163 ASP A CA 1
ATOM 1232 C C . ASP A 1 163 ? -16.595 -4.699 -5.837 1.00 45.38 163 ASP A C 1
ATOM 1234 O O . ASP A 1 163 ? -15.612 -4.858 -5.105 1.00 45.38 163 ASP A O 1
ATOM 1238 N N . GLU A 1 164 ? -17.174 -3.503 -5.966 1.00 49.41 164 GLU A N 1
ATOM 1239 C CA . GLU A 1 164 ? -16.806 -2.392 -5.092 1.00 49.41 164 GLU A CA 1
ATOM 1240 C C . GLU A 1 164 ? -17.183 -2.755 -3.647 1.00 49.41 164 GLU A C 1
ATOM 1242 O O . GLU A 1 164 ? -18.351 -3.053 -3.381 1.00 49.41 164 GLU A O 1
ATOM 1247 N N . PRO A 1 165 ? -16.229 -2.745 -2.692 1.00 55.47 165 PRO A N 1
ATOM 1248 C CA . PRO A 1 165 ? -16.541 -3.069 -1.310 1.00 55.47 165 PRO A CA 1
ATOM 1249 C C . PRO A 1 165 ? -17.579 -2.079 -0.784 1.00 55.47 165 PRO A C 1
ATOM 1251 O O . PRO A 1 165 ? -17.430 -0.863 -0.943 1.00 55.47 165 PRO A O 1
ATOM 1254 N N . THR A 1 166 ? -18.623 -2.611 -0.146 1.00 65.38 166 THR A N 1
ATOM 1255 C CA . THR A 1 166 ? -19.715 -1.801 0.402 1.00 65.38 166 THR A CA 1
ATOM 1256 C C . THR A 1 166 ? -19.152 -0.784 1.391 1.00 65.38 166 THR A C 1
ATOM 1258 O O . THR A 1 166 ? -18.404 -1.131 2.308 1.00 65.38 166 THR A O 1
ATOM 1261 N N . VAL A 1 167 ? -19.496 0.488 1.197 1.00 75.62 167 VAL A N 1
ATOM 1262 C CA . VAL A 1 167 ? -19.037 1.574 2.065 1.00 75.62 167 VAL A CA 1
ATOM 1263 C C . VAL A 1 167 ? -19.965 1.669 3.265 1.00 75.62 167 VAL A C 1
ATOM 1265 O O . VAL A 1 167 ? -21.127 2.053 3.134 1.00 75.62 167 VAL A O 1
ATOM 1268 N N . TYR A 1 168 ? -19.440 1.368 4.450 1.00 80.25 168 TYR A N 1
ATOM 1269 C CA . TYR A 1 168 ? -20.195 1.503 5.691 1.00 80.25 168 TYR A CA 1
ATOM 1270 C C . TYR A 1 168 ? -20.191 2.961 6.137 1.00 80.25 168 TYR A C 1
ATOM 1272 O O . TYR A 1 168 ? -19.140 3.559 6.385 1.00 80.25 168 TYR A O 1
ATOM 1280 N N . ARG A 1 169 ? -21.380 3.551 6.218 1.00 78.75 169 ARG A N 1
ATOM 1281 C CA . ARG A 1 169 ? -21.572 4.930 6.662 1.00 78.75 169 ARG A CA 1
ATOM 1282 C C . ARG A 1 169 ? -22.278 4.951 8.016 1.00 78.75 169 ARG A C 1
ATOM 1284 O O . ARG A 1 169 ? -22.963 3.984 8.354 1.00 78.75 169 ARG A O 1
ATOM 1291 N N . PRO A 1 170 ? -22.106 6.030 8.790 1.00 74.38 170 PRO A N 1
ATOM 1292 C CA . PRO A 1 170 ? -22.968 6.295 9.929 1.00 74.38 170 PRO A CA 1
ATOM 1293 C C . PRO A 1 170 ? -24.437 6.216 9.512 1.00 74.38 170 PRO A C 1
ATOM 1295 O O . PRO A 1 170 ? -24.789 6.666 8.417 1.00 74.38 170 PRO A O 1
ATOM 1298 N N . SER A 1 171 ? -25.287 5.658 10.371 1.00 57.22 171 SER A N 1
ATOM 1299 C CA . SER A 1 171 ? -26.733 5.758 10.192 1.00 57.22 171 SER A CA 1
ATOM 1300 C C . SER A 1 171 ? -27.121 7.236 10.206 1.00 57.22 171 SER A C 1
ATOM 1302 O O . SER A 1 171 ? -26.812 7.950 11.160 1.00 57.22 171 SER A O 1
ATOM 1304 N N . VAL A 1 172 ? -27.761 7.706 9.135 1.00 45.00 172 VAL A N 1
ATOM 1305 C CA . VAL A 1 172 ? -28.483 8.976 9.183 1.00 45.00 172 VAL A CA 1
ATOM 1306 C C . VAL A 1 172 ? -29.740 8.674 9.982 1.00 45.00 172 VAL A C 1
ATOM 1308 O O . VAL A 1 172 ? -30.558 7.870 9.543 1.00 45.00 172 VAL A O 1
ATOM 1311 N N . ASP A 1 173 ? -29.868 9.255 11.170 1.00 36.97 173 ASP A N 1
ATOM 1312 C CA . ASP A 1 173 ? -31.180 9.358 11.795 1.00 36.97 173 ASP A CA 1
ATOM 1313 C C . ASP A 1 173 ? -31.993 10.316 10.913 1.00 36.97 173 ASP A C 1
ATOM 1315 O O . ASP A 1 173 ? -31.924 11.538 11.074 1.00 36.97 173 ASP A O 1
ATOM 1319 N N . ASP A 1 174 ? -32.708 9.769 9.929 1.00 35.75 174 ASP A N 1
ATOM 1320 C CA . ASP A 1 174 ? -33.795 10.466 9.245 1.00 35.75 174 ASP A CA 1
ATOM 1321 C C . ASP A 1 174 ? -34.943 10.624 10.253 1.00 35.75 174 ASP A C 1
ATOM 1323 O O . ASP A 1 174 ? -35.965 9.948 10.195 1.00 35.75 174 ASP A O 1
ATOM 1327 N N . ASN A 1 175 ? -34.767 11.533 11.212 1.00 35.12 175 ASN A N 1
ATOM 1328 C CA . ASN A 1 175 ? -35.894 12.174 11.874 1.00 35.12 175 ASN A CA 1
ATOM 1329 C C . ASN A 1 175 ? -36.469 13.206 10.894 1.00 35.12 175 ASN A C 1
ATOM 1331 O O . ASN A 1 175 ? -36.278 14.411 11.070 1.00 35.12 175 ASN A O 1
ATOM 1335 N N . ASP A 1 176 ? -37.125 12.722 9.837 1.00 30.61 176 ASP A N 1
ATOM 1336 C CA . ASP A 1 176 ? -38.142 13.502 9.137 1.00 30.61 176 ASP A CA 1
ATOM 1337 C C . ASP A 1 176 ? -39.496 13.133 9.741 1.00 30.61 176 ASP A C 1
ATOM 1339 O O . ASP A 1 176 ? -40.142 12.143 9.403 1.00 30.61 176 ASP A O 1
ATOM 1343 N N . ASP A 1 177 ? -39.854 13.919 10.745 1.00 37.41 177 ASP A N 1
ATOM 1344 C CA . ASP A 1 177 ? -41.090 13.823 11.495 1.00 37.41 177 ASP A CA 1
ATOM 1345 C C . ASP A 1 177 ? -42.212 14.424 10.629 1.00 37.41 177 ASP A C 1
ATOM 1347 O O . ASP A 1 177 ? -42.477 15.628 10.662 1.00 37.41 177 ASP A O 1
ATOM 1351 N N . THR A 1 178 ? -42.860 13.598 9.802 1.00 32.28 178 THR A N 1
ATOM 1352 C CA . THR A 1 178 ? -44.153 13.940 9.192 1.00 32.28 178 THR A CA 1
ATOM 1353 C C . THR A 1 178 ? -45.183 12.847 9.453 1.00 32.28 178 THR A C 1
ATOM 1355 O O . THR A 1 178 ? -45.352 11.886 8.708 1.00 32.28 178 THR A O 1
ATOM 1358 N N . ALA A 1 179 ? -45.918 13.029 10.548 1.00 35.38 179 ALA A N 1
ATOM 1359 C CA . ALA A 1 179 ? -47.187 12.362 10.775 1.00 35.38 179 ALA A CA 1
ATOM 1360 C C . ALA A 1 179 ? -48.261 12.904 9.810 1.00 35.38 179 ALA A C 1
ATOM 1362 O O . ALA A 1 179 ? -48.429 14.118 9.678 1.00 35.38 179 ALA A O 1
ATOM 1363 N N . VAL A 1 180 ? -49.015 12.003 9.174 1.00 33.59 180 VAL A N 1
ATOM 1364 C CA . VAL A 1 180 ? -50.458 11.748 9.399 1.00 33.59 180 VAL A CA 1
ATOM 1365 C C . VAL A 1 180 ? -51.054 11.075 8.156 1.00 33.59 180 VAL A C 1
ATOM 1367 O O . VAL A 1 180 ? -50.982 11.607 7.049 1.00 33.59 180 VAL A O 1
ATOM 1370 N N . GLY A 1 181 ? -51.735 9.952 8.387 1.00 31.02 181 GLY A N 1
ATOM 1371 C CA . GLY A 1 181 ? -52.682 9.339 7.462 1.00 31.02 181 GLY A CA 1
ATOM 1372 C C . GLY A 1 181 ? -53.126 7.968 7.964 1.00 31.02 181 GLY A C 1
ATOM 1373 O O . GLY A 1 181 ? -52.544 6.969 7.557 1.00 31.02 181 GLY A O 1
ATOM 1374 N N . ASP A 1 182 ? -54.106 7.948 8.872 1.00 35.34 182 ASP A N 1
ATOM 1375 C CA . ASP A 1 182 ? -54.853 6.748 9.273 1.00 35.34 182 ASP A CA 1
ATOM 1376 C C . ASP A 1 182 ? -55.604 6.148 8.072 1.00 35.34 182 ASP A C 1
ATOM 1378 O O . ASP A 1 182 ? -56.281 6.889 7.362 1.00 35.34 182 ASP A O 1
ATOM 1382 N N . ASP A 1 183 ? -55.538 4.824 7.899 1.00 33.50 183 ASP A N 1
ATOM 1383 C CA . ASP A 1 183 ? -56.635 4.003 7.365 1.00 33.50 183 ASP A CA 1
ATOM 1384 C C . ASP A 1 183 ? -56.448 2.518 7.760 1.00 33.50 183 ASP A C 1
ATOM 1386 O O . ASP A 1 183 ? -55.336 2.001 7.877 1.00 33.50 183 ASP A O 1
ATOM 1390 N N . ASP A 1 184 ? -57.578 1.866 8.028 1.00 32.03 184 ASP A N 1
ATOM 1391 C CA . ASP A 1 184 ? -57.793 0.640 8.813 1.00 32.03 184 ASP A CA 1
ATOM 1392 C C . ASP A 1 184 ? -57.600 -0.690 8.018 1.00 32.03 184 ASP A C 1
ATOM 1394 O O . ASP A 1 184 ? -58.228 -0.875 6.979 1.00 32.03 184 ASP A O 1
ATOM 1398 N N . ALA A 1 185 ? -56.822 -1.634 8.594 1.00 29.95 185 ALA A N 1
ATOM 1399 C CA . ALA A 1 185 ? -56.842 -3.126 8.513 1.00 29.95 185 ALA A CA 1
ATOM 1400 C C . ALA A 1 185 ? -56.685 -3.919 7.168 1.00 29.95 185 ALA A C 1
ATOM 1402 O O . ALA A 1 185 ? -57.068 -3.444 6.105 1.00 29.95 185 ALA A O 1
ATOM 1403 N N . PRO A 1 186 ? -56.327 -5.237 7.192 1.00 39.75 186 PRO A N 1
ATOM 1404 C CA . PRO A 1 186 ? -55.385 -5.974 8.050 1.00 39.75 186 PRO A CA 1
ATOM 1405 C C . PRO A 1 186 ? -54.316 -6.804 7.273 1.00 39.75 186 PRO A C 1
ATOM 1407 O O . PRO A 1 186 ? -54.479 -7.154 6.110 1.00 39.75 186 PRO A O 1
ATOM 1410 N N . ALA A 1 187 ? -53.236 -7.122 8.001 1.00 40.78 187 ALA A N 1
ATOM 1411 C CA . ALA A 1 187 ? -52.129 -8.072 7.789 1.00 40.78 187 ALA A CA 1
ATOM 1412 C C . ALA A 1 187 ? -52.083 -8.952 6.523 1.00 40.78 187 ALA A C 1
ATOM 1414 O O . ALA A 1 187 ? -52.914 -9.843 6.432 1.00 40.78 187 ALA A O 1
ATOM 1415 N N . GLU A 1 188 ? -50.995 -8.842 5.733 1.00 32.00 188 GLU A N 1
ATOM 1416 C CA . GLU A 1 188 ? -50.165 -9.962 5.226 1.00 32.00 188 GLU A CA 1
ATOM 1417 C C . GLU A 1 188 ? -48.709 -9.488 4.948 1.00 32.00 188 GLU A C 1
ATOM 1419 O O . GLU A 1 188 ? -48.486 -8.508 4.245 1.00 32.00 188 GLU A O 1
ATOM 1424 N N . ASP A 1 189 ? -47.742 -10.194 5.550 1.00 35.94 189 ASP A N 1
ATOM 1425 C CA . ASP A 1 189 ? -46.326 -10.381 5.165 1.00 35.94 189 ASP A CA 1
ATOM 1426 C C . ASP A 1 189 ? -45.461 -9.160 4.749 1.00 35.94 189 ASP A C 1
ATOM 1428 O O . ASP A 1 189 ? -45.079 -8.978 3.591 1.00 35.94 189 ASP A O 1
ATOM 1432 N N . GLU A 1 190 ? -45.030 -8.359 5.732 1.00 32.69 190 GLU A N 1
ATOM 1433 C CA . GLU A 1 190 ? -43.912 -7.424 5.545 1.00 32.69 190 GLU A CA 1
ATOM 1434 C C . GLU A 1 190 ? -42.562 -8.146 5.686 1.00 32.69 190 GLU A C 1
ATOM 1436 O O . GLU A 1 190 ? -42.094 -8.467 6.784 1.00 32.69 190 GLU A O 1
ATOM 1441 N N . ALA A 1 191 ? -41.895 -8.336 4.547 1.00 35.44 191 ALA A N 1
ATOM 1442 C CA . ALA A 1 191 ? -40.464 -8.584 4.473 1.00 35.44 191 ALA A CA 1
ATOM 1443 C C . ALA A 1 191 ? -39.711 -7.421 5.142 1.00 35.44 191 ALA A C 1
ATOM 1445 O O . ALA A 1 191 ? -39.493 -6.364 4.549 1.00 35.44 191 ALA A O 1
ATOM 1446 N N . ALA A 1 192 ? -39.321 -7.627 6.399 1.00 32.59 192 ALA A N 1
ATOM 1447 C CA . ALA A 1 192 ? -38.577 -6.661 7.189 1.00 32.59 192 ALA A CA 1
ATOM 1448 C C . ALA A 1 192 ? -37.281 -6.240 6.470 1.00 32.59 192 ALA A C 1
ATOM 1450 O O . ALA A 1 192 ? -36.336 -7.018 6.324 1.00 32.59 192 ALA A O 1
ATOM 1451 N N . THR A 1 193 ? -37.222 -4.970 6.071 1.00 32.16 193 THR A N 1
ATOM 1452 C CA . THR A 1 193 ? -35.983 -4.242 5.763 1.00 32.16 193 THR A CA 1
ATOM 1453 C C . THR A 1 193 ? -34.932 -4.494 6.853 1.00 32.16 193 THR A C 1
ATOM 1455 O O . THR A 1 193 ? -35.307 -4.535 8.031 1.00 32.16 193 THR A O 1
ATOM 1458 N N . PRO A 1 194 ? -33.631 -4.635 6.526 1.00 30.80 194 PRO A N 1
ATOM 1459 C CA . PRO A 1 194 ? -32.611 -5.005 7.501 1.00 30.80 194 PRO A CA 1
ATOM 1460 C C . PRO A 1 194 ? -32.448 -3.888 8.537 1.00 30.80 194 PRO A C 1
ATOM 1462 O O . PRO A 1 194 ? -31.759 -2.895 8.311 1.00 30.80 194 PRO A O 1
ATOM 1465 N N . ARG A 1 195 ? -33.107 -4.046 9.687 1.00 32.22 195 ARG A N 1
ATOM 1466 C CA . ARG A 1 195 ? -32.917 -3.179 10.848 1.00 32.22 195 ARG A CA 1
ATOM 1467 C C . ARG A 1 195 ? -31.509 -3.416 11.380 1.00 32.22 195 ARG A C 1
ATOM 1469 O O . ARG A 1 195 ? -31.107 -4.559 11.600 1.00 32.22 195 ARG A O 1
ATOM 1476 N N . THR A 1 196 ? -30.767 -2.330 11.579 1.00 27.34 196 THR A N 1
ATOM 1477 C CA . THR A 1 196 ? -29.496 -2.320 12.305 1.00 27.34 196 THR A CA 1
ATOM 1478 C C . THR A 1 196 ? -29.647 -3.158 13.577 1.00 27.34 196 THR A C 1
ATOM 1480 O O . THR A 1 196 ? -30.515 -2.839 14.388 1.00 27.34 196 THR A O 1
ATOM 1483 N N . PRO A 1 197 ? -28.856 -4.227 13.782 1.00 34.97 197 PRO A N 1
ATOM 1484 C CA . PRO A 1 197 ? -28.944 -4.992 15.015 1.00 34.97 197 PRO A CA 1
ATOM 1485 C C . PRO A 1 197 ? -28.440 -4.115 16.165 1.00 34.97 197 PRO A C 1
ATOM 1487 O O . PRO A 1 197 ? -27.238 -3.861 16.289 1.00 34.97 197 PRO A O 1
ATOM 1490 N N . THR A 1 198 ? -29.373 -3.630 16.980 1.00 29.62 198 THR A N 1
ATOM 1491 C CA . THR A 1 198 ? -29.117 -3.122 18.327 1.00 29.62 198 THR A CA 1
ATOM 1492 C C . THR A 1 198 ? -28.619 -4.287 19.174 1.00 29.62 198 THR A C 1
ATOM 1494 O O . THR A 1 198 ? -29.286 -5.310 19.296 1.00 29.62 198 THR A O 1
ATOM 1497 N N . VAL A 1 199 ? -27.396 -4.165 19.686 1.00 36.41 199 VAL A N 1
ATOM 1498 C CA . VAL A 1 199 ? -26.804 -5.132 20.614 1.00 36.41 199 VAL A CA 1
ATOM 1499 C C . VAL A 1 199 ? -26.993 -4.585 22.025 1.00 36.41 199 VAL A C 1
ATOM 1501 O O . VAL A 1 199 ? -26.472 -3.516 22.335 1.00 36.41 199 VAL A O 1
ATOM 1504 N N . ASP A 1 200 ? -27.710 -5.337 22.859 1.00 36.91 200 ASP A N 1
ATOM 1505 C CA . ASP A 1 200 ? -28.092 -4.969 24.232 1.00 36.91 200 ASP A CA 1
ATOM 1506 C C . ASP A 1 200 ? -27.085 -5.437 25.313 1.00 36.91 200 ASP A C 1
ATOM 1508 O O . ASP A 1 200 ? -27.380 -5.367 26.504 1.00 36.91 200 ASP A O 1
ATOM 1512 N N . ALA A 1 201 ? -25.894 -5.927 24.936 1.00 36.53 201 ALA A N 1
ATOM 1513 C CA . ALA A 1 201 ? -24.909 -6.489 25.873 1.00 36.53 201 ALA A CA 1
ATOM 1514 C C . ALA A 1 201 ? -23.589 -5.689 25.946 1.00 36.53 201 ALA A C 1
ATOM 1516 O O . ALA A 1 201 ? -22.963 -5.393 24.924 1.00 36.53 201 ALA A O 1
ATOM 1517 N N . GLU A 1 202 ? -23.148 -5.390 27.177 1.00 47.00 202 GLU A N 1
ATOM 1518 C CA . GLU A 1 202 ? -21.877 -4.727 27.504 1.00 47.00 202 GLU A CA 1
ATOM 1519 C C . GLU A 1 202 ? -20.673 -5.529 27.001 1.00 47.00 202 GLU A C 1
ATOM 1521 O O . GLU A 1 202 ? -20.543 -6.721 27.273 1.00 47.00 202 GLU A O 1
ATOM 1526 N N . THR A 1 203 ? -19.746 -4.867 26.310 1.00 52.53 203 THR A N 1
ATOM 1527 C CA . THR A 1 203 ? -18.495 -5.491 25.864 1.00 52.53 203 THR A CA 1
ATOM 1528 C C . THR A 1 203 ? -17.309 -4.532 25.981 1.00 52.53 203 THR A C 1
ATOM 1530 O O . THR A 1 203 ? -17.454 -3.316 25.887 1.00 52.53 203 THR A O 1
ATOM 1533 N N . ALA A 1 204 ? -16.116 -5.071 26.251 1.00 63.22 204 ALA A N 1
ATOM 1534 C CA . ALA A 1 204 ? -14.921 -4.277 26.533 1.00 63.22 204 ALA A CA 1
ATOM 1535 C C . ALA A 1 204 ? -14.387 -3.548 25.281 1.00 63.22 204 ALA A C 1
ATOM 1537 O O . ALA A 1 204 ? -14.218 -4.150 24.221 1.00 63.22 204 ALA A O 1
ATOM 1538 N N . ALA A 1 205 ? -14.081 -2.253 25.413 1.00 76.31 205 ALA A N 1
ATOM 1539 C CA . ALA A 1 205 ? -13.506 -1.436 24.343 1.00 76.31 205 ALA A CA 1
ATOM 1540 C C . ALA A 1 205 ? -12.040 -1.815 24.061 1.00 76.31 205 ALA A C 1
ATOM 1542 O O . ALA A 1 205 ? -11.220 -1.858 24.979 1.00 76.31 205 ALA A O 1
ATOM 1543 N N . LEU A 1 206 ? -11.684 -2.014 22.784 1.00 85.31 206 LEU A N 1
ATOM 1544 C CA . LEU A 1 206 ? -10.295 -2.295 22.378 1.00 85.31 206 LEU A CA 1
ATOM 1545 C C . LEU A 1 206 ? -9.379 -1.085 22.579 1.00 85.31 206 LEU A C 1
ATOM 1547 O O . LEU A 1 206 ? -8.212 -1.224 22.945 1.00 85.31 206 LEU A O 1
ATOM 1551 N N . PHE A 1 207 ? -9.915 0.109 22.332 1.00 87.62 207 PHE A N 1
ATOM 1552 C CA . PHE A 1 207 ? -9.225 1.370 22.558 1.00 87.62 207 PHE A CA 1
ATOM 1553 C C . PHE A 1 207 ? -10.212 2.366 23.131 1.00 87.62 207 PHE A C 1
ATOM 1555 O O . PHE A 1 207 ? -11.072 2.799 22.380 1.00 87.62 207 PHE A O 1
ATOM 1562 N N . ASP A 1 208 ? -10.063 2.755 24.399 1.00 87.81 208 ASP A N 1
ATOM 1563 C CA . ASP A 1 208 ? -10.791 3.865 25.025 1.00 87.81 208 ASP A CA 1
ATOM 1564 C C . ASP A 1 208 ? -9.838 5.046 25.264 1.00 87.81 208 ASP A C 1
ATOM 1566 O O . ASP A 1 208 ? -9.184 5.137 26.300 1.00 87.81 208 ASP A O 1
ATOM 1570 N N . PHE A 1 209 ? -9.729 5.956 24.295 1.00 86.94 209 PHE A N 1
ATOM 1571 C CA . PHE A 1 209 ? -8.840 7.116 24.401 1.00 86.94 209 PHE A CA 1
ATOM 1572 C C . PHE A 1 209 ? -9.316 8.165 25.411 1.00 86.94 209 PHE A C 1
ATOM 1574 O O . PHE A 1 209 ? -8.510 9.003 25.788 1.00 86.94 209 PHE A O 1
ATOM 1581 N N . ALA A 1 210 ? -10.587 8.149 25.829 1.00 85.12 210 ALA A N 1
ATOM 1582 C CA . ALA A 1 210 ? -11.078 9.078 26.845 1.00 85.12 210 ALA A CA 1
ATOM 1583 C C . ALA A 1 210 ? -10.651 8.631 28.249 1.00 85.12 210 ALA A C 1
ATOM 1585 O O . ALA A 1 210 ? -10.292 9.466 29.075 1.00 85.12 210 ALA A O 1
ATOM 1586 N N . LYS A 1 211 ? -10.655 7.315 28.506 1.00 84.44 211 LYS A N 1
ATOM 1587 C CA . LYS A 1 211 ? -10.154 6.735 29.764 1.00 84.44 211 LYS A CA 1
ATOM 1588 C C . LYS A 1 211 ? -8.640 6.556 29.773 1.00 84.44 211 LYS A C 1
ATOM 1590 O O . LYS A 1 211 ? -8.016 6.673 30.823 1.00 84.44 211 LYS A O 1
ATOM 1595 N N . THR A 1 212 ? -8.042 6.250 28.625 1.00 83.31 212 THR A N 1
ATOM 1596 C CA . THR A 1 212 ? -6.606 5.968 28.509 1.00 83.31 212 THR A CA 1
ATOM 1597 C C . THR A 1 212 ? -6.029 6.647 27.260 1.00 83.31 212 THR A C 1
ATOM 1599 O O . THR A 1 212 ? -5.813 5.996 26.232 1.00 83.31 212 THR A O 1
ATOM 1602 N N . PRO A 1 213 ? -5.757 7.965 27.324 1.00 81.62 213 PRO A N 1
ATOM 1603 C CA . PRO A 1 213 ? -5.275 8.743 26.179 1.00 81.62 213 PRO A CA 1
ATOM 1604 C C . PRO A 1 213 ? -3.966 8.213 25.585 1.00 81.62 213 PRO A C 1
ATOM 1606 O O . PRO A 1 213 ? -3.766 8.297 24.371 1.00 81.62 213 PRO A O 1
ATOM 1609 N N . ASP A 1 214 ? -3.106 7.616 26.413 1.00 82.12 214 ASP A N 1
ATOM 1610 C CA . ASP A 1 214 ? -1.804 7.065 26.014 1.00 82.12 214 ASP A CA 1
ATOM 1611 C C . ASP A 1 214 ? -1.912 5.872 25.056 1.00 82.12 214 ASP A C 1
ATOM 1613 O O . ASP A 1 214 ? -0.951 5.542 24.356 1.00 82.12 214 ASP A O 1
ATOM 1617 N N . LEU A 1 215 ? -3.097 5.258 24.931 1.00 83.00 215 LEU A N 1
ATOM 1618 C CA . LEU A 1 215 ? -3.344 4.216 23.934 1.00 83.00 215 LEU A CA 1
ATOM 1619 C C . LEU A 1 215 ? -3.089 4.703 22.502 1.00 83.00 215 LEU A C 1
ATOM 1621 O O . LEU A 1 215 ? -2.786 3.880 21.640 1.00 83.00 215 LEU A O 1
ATOM 1625 N N . ALA A 1 216 ? -3.162 6.013 22.233 1.00 85.00 216 ALA A N 1
ATOM 1626 C CA . ALA A 1 216 ? -2.804 6.564 20.927 1.00 85.00 216 ALA A CA 1
ATOM 1627 C C . ALA A 1 216 ? -1.330 6.301 20.573 1.00 85.00 216 ALA A C 1
ATOM 1629 O O . ALA A 1 216 ? -1.024 6.052 19.411 1.00 85.00 216 ALA A O 1
ATOM 1630 N N . GLY A 1 217 ? -0.432 6.265 21.566 1.00 83.50 217 GLY A N 1
ATOM 1631 C CA . GLY A 1 217 ? 0.988 5.956 21.376 1.00 83.50 217 GLY A CA 1
ATOM 1632 C C . GLY A 1 217 ? 1.261 4.515 20.928 1.00 83.50 217 GLY A C 1
ATOM 1633 O O . GLY A 1 217 ? 2.339 4.229 20.414 1.00 83.50 217 GLY A O 1
ATOM 1634 N N . ARG A 1 218 ? 0.284 3.603 21.055 1.00 87.38 218 ARG A N 1
ATOM 1635 C CA . ARG A 1 218 ? 0.386 2.226 20.533 1.00 87.38 218 ARG A CA 1
ATOM 1636 C C . ARG A 1 218 ? 0.210 2.142 19.015 1.00 87.38 218 ARG A C 1
ATOM 1638 O O . ARG A 1 218 ? 0.482 1.091 18.433 1.00 87.38 218 ARG A O 1
ATOM 1645 N N . TRP A 1 219 ? -0.275 3.208 18.382 1.00 90.75 219 TRP A N 1
ATOM 1646 C CA . TRP A 1 219 ? -0.526 3.247 16.948 1.00 90.75 219 TRP A CA 1
ATOM 1647 C C . TRP A 1 219 ? 0.719 3.730 16.206 1.00 90.75 219 TRP A C 1
ATOM 1649 O O . TRP A 1 219 ? 1.091 4.899 16.275 1.00 90.75 219 TRP A O 1
ATOM 1659 N N . ARG A 1 220 ? 1.357 2.831 15.457 1.00 90.81 220 ARG A N 1
ATOM 1660 C CA . ARG A 1 220 ? 2.539 3.137 14.641 1.00 90.81 220 ARG A CA 1
ATOM 1661 C C . ARG A 1 220 ? 2.136 3.588 13.240 1.00 90.81 220 ARG A C 1
ATOM 1663 O O . ARG A 1 220 ? 1.231 3.005 12.640 1.00 90.81 220 ARG A O 1
ATOM 1670 N N . SER A 1 221 ? 2.843 4.567 12.692 1.00 87.50 221 SER A N 1
ATOM 1671 C CA . SER A 1 221 ? 2.658 5.008 11.309 1.00 87.50 221 SER A CA 1
ATOM 1672 C C . SER A 1 221 ? 3.247 4.005 10.311 1.00 87.50 221 SER A C 1
ATOM 1674 O O . SER A 1 221 ? 4.380 3.549 10.465 1.00 87.50 221 SER A O 1
ATOM 1676 N N . LEU A 1 222 ? 2.491 3.689 9.261 1.00 82.81 222 LEU A N 1
ATOM 1677 C CA . LEU A 1 222 ? 3.003 3.170 7.995 1.00 82.81 222 LEU A CA 1
ATOM 1678 C C . LEU A 1 222 ? 2.434 4.039 6.885 1.00 82.81 222 LEU A C 1
ATOM 1680 O O . LEU A 1 222 ? 1.271 3.884 6.501 1.00 82.81 222 LEU A O 1
ATOM 1684 N N . ASN A 1 223 ? 3.265 4.940 6.390 1.00 79.81 223 ASN A N 1
ATOM 1685 C CA . ASN A 1 223 ? 2.932 5.810 5.278 1.00 79.81 223 ASN A CA 1
ATOM 1686 C C . ASN A 1 223 ? 3.613 5.316 4.005 1.00 79.81 223 ASN A C 1
ATOM 1688 O O . ASN A 1 223 ? 4.514 4.472 4.055 1.00 79.81 223 ASN A O 1
ATOM 1692 N N . ASP A 1 224 ? 3.173 5.847 2.871 1.00 70.62 224 ASP A N 1
ATOM 1693 C CA . ASP A 1 224 ? 3.842 5.610 1.605 1.00 70.62 224 ASP A CA 1
ATOM 1694 C C . ASP A 1 224 ? 5.242 6.219 1.622 1.00 70.62 224 ASP A C 1
ATOM 1696 O O . ASP A 1 224 ? 5.407 7.433 1.515 1.00 70.62 224 ASP A O 1
ATOM 1700 N N . GLY A 1 225 ? 6.233 5.346 1.773 1.00 58.69 225 GLY A N 1
ATOM 1701 C CA . GLY A 1 225 ? 7.644 5.663 1.639 1.00 58.69 225 GLY A CA 1
ATOM 1702 C C . GLY A 1 225 ? 8.293 4.886 0.505 1.00 58.69 225 GLY A C 1
ATOM 1703 O O . GLY A 1 225 ? 9.484 4.643 0.577 1.00 58.69 225 GLY A O 1
ATOM 1704 N N . VAL A 1 226 ? 7.564 4.388 -0.495 1.00 62.22 226 VAL A N 1
ATOM 1705 C CA . VAL A 1 226 ? 8.150 3.601 -1.594 1.00 62.22 226 VAL A CA 1
ATOM 1706 C C . VAL A 1 226 ? 8.537 4.552 -2.728 1.00 62.22 226 VAL A C 1
ATOM 1708 O O . VAL A 1 226 ? 7.729 5.368 -3.146 1.00 62.22 226 VAL A O 1
ATOM 1711 N N . MET A 1 227 ? 9.772 4.454 -3.239 1.00 64.94 227 MET A N 1
ATOM 1712 C CA . MET A 1 227 ? 10.263 5.280 -4.360 1.00 64.94 227 MET A CA 1
ATOM 1713 C C . MET A 1 227 ? 10.154 6.801 -4.114 1.00 64.94 227 MET A C 1
ATOM 1715 O O . MET A 1 227 ? 9.786 7.565 -4.999 1.00 64.94 227 MET A O 1
ATOM 1719 N N . GLY A 1 228 ? 10.474 7.263 -2.905 1.00 57.38 228 GLY A N 1
ATOM 1720 C CA . GLY A 1 228 ? 10.395 8.676 -2.533 1.00 57.38 228 GLY A CA 1
ATOM 1721 C C . GLY A 1 228 ? 9.000 9.129 -2.108 1.00 57.38 228 GLY A C 1
ATOM 1722 O O . GLY A 1 228 ? 8.759 10.331 -2.048 1.00 57.38 228 GLY A O 1
ATOM 1723 N N . GLY A 1 229 ? 8.072 8.208 -1.822 1.00 63.66 229 GLY A N 1
ATOM 1724 C CA . GLY A 1 229 ? 6.791 8.537 -1.196 1.00 63.66 229 GLY A CA 1
ATOM 1725 C C . GLY A 1 229 ? 6.973 9.505 -0.016 1.00 63.66 229 GLY A C 1
ATOM 1726 O O . GLY A 1 229 ? 7.795 9.285 0.872 1.00 63.66 229 GLY A O 1
ATOM 1727 N N . VAL A 1 230 ? 6.245 10.622 -0.061 1.00 65.25 230 VAL A N 1
ATOM 1728 C CA . VAL A 1 230 ? 6.320 11.735 0.907 1.00 65.25 230 VAL A CA 1
ATOM 1729 C C . VAL A 1 230 ? 5.006 11.900 1.670 1.00 65.25 230 VAL A C 1
ATOM 1731 O O . VAL A 1 230 ? 4.726 12.962 2.228 1.00 65.25 230 VAL A O 1
ATOM 1734 N N . SER A 1 231 ? 4.171 10.855 1.673 1.00 76.50 231 SER A N 1
ATOM 1735 C CA . SER A 1 231 ? 2.979 10.862 2.511 1.00 76.50 231 SER A CA 1
ATOM 1736 C C . SER A 1 231 ? 3.406 10.793 3.971 1.00 76.50 231 SER A C 1
ATOM 1738 O O . SER A 1 231 ? 4.246 9.979 4.350 1.00 76.50 231 SER A O 1
ATOM 1740 N N . ASP A 1 232 ? 2.806 11.637 4.796 1.00 79.62 232 ASP A N 1
ATOM 1741 C CA . ASP A 1 232 ? 2.975 11.597 6.241 1.00 79.62 232 ASP A CA 1
ATOM 1742 C C . ASP A 1 232 ? 1.620 11.392 6.895 1.00 79.62 232 ASP A C 1
ATOM 1744 O O . ASP A 1 232 ? 0.585 11.812 6.381 1.00 79.62 232 ASP A O 1
ATOM 1748 N N . GLY A 1 233 ? 1.638 10.749 8.045 1.00 83.06 233 GLY A N 1
ATOM 1749 C CA . GLY A 1 233 ? 0.496 10.695 8.922 1.00 83.06 233 GLY A CA 1
ATOM 1750 C C . GLY A 1 233 ? 0.746 9.818 10.126 1.00 83.06 233 GLY A C 1
ATOM 1751 O O . GLY A 1 233 ? 1.609 8.933 10.137 1.00 83.06 233 GLY A O 1
ATOM 1752 N N . ARG A 1 234 ? 0.031 10.144 11.191 1.00 85.69 234 ARG A N 1
ATOM 1753 C CA . ARG A 1 234 ? 0.277 9.643 12.538 1.00 85.69 234 ARG A CA 1
ATOM 1754 C C . ARG A 1 234 ? -0.983 9.703 13.371 1.00 85.69 234 ARG A C 1
ATOM 1756 O O . ARG A 1 234 ? -1.881 10.504 13.120 1.00 85.69 234 ARG A O 1
ATOM 1763 N N . MET A 1 235 ? -1.000 8.870 14.400 1.00 88.81 235 MET A N 1
ATOM 1764 C CA . MET A 1 235 ? -1.995 8.928 15.454 1.00 88.81 235 MET A CA 1
ATOM 1765 C C . MET A 1 235 ? -1.419 9.730 16.619 1.00 88.81 235 MET A C 1
ATOM 1767 O O . MET A 1 235 ? -0.280 9.505 17.026 1.00 88.81 235 MET A O 1
ATOM 1771 N N . ARG A 1 236 ? -2.195 10.662 17.167 1.00 85.94 236 ARG A N 1
ATOM 1772 C CA . ARG A 1 236 ? -1.863 11.354 18.418 1.00 85.94 236 ARG A CA 1
ATOM 1773 C C . ARG A 1 236 ? -3.074 11.449 19.319 1.00 85.94 236 ARG A C 1
ATOM 1775 O O . ARG A 1 236 ? -4.200 11.507 18.836 1.00 85.94 236 ARG A O 1
ATOM 1782 N N . SER A 1 237 ? -2.855 11.548 20.619 1.00 85.62 237 SER A N 1
ATOM 1783 C CA . SER A 1 237 ? -3.908 11.968 21.541 1.00 85.62 237 SER A CA 1
ATOM 1784 C C . SER A 1 237 ? -4.267 13.428 21.258 1.00 85.62 237 SER A C 1
ATOM 1786 O O . SER A 1 237 ? -3.398 14.261 20.986 1.00 85.62 237 SER A O 1
ATOM 1788 N N . ALA A 1 238 ? -5.555 13.748 21.291 1.00 83.31 238 ALA A N 1
ATOM 1789 C CA . ALA A 1 238 ? -6.009 15.126 21.234 1.00 83.31 238 ALA A CA 1
ATOM 1790 C C . ALA A 1 238 ? -5.547 15.877 22.485 1.00 83.31 238 ALA A C 1
ATOM 1792 O O . ALA A 1 238 ? -5.494 15.295 23.565 1.00 83.31 238 ALA A O 1
ATOM 1793 N N . ILE A 1 239 ? -5.324 17.188 22.365 1.00 76.88 239 ILE A N 1
ATOM 1794 C CA . ILE A 1 239 ? -4.939 18.047 23.502 1.00 76.88 239 ILE A CA 1
ATOM 1795 C C . ILE A 1 239 ? -5.958 17.938 24.648 1.00 76.88 239 ILE A C 1
ATOM 1797 O O . ILE A 1 239 ? -5.589 17.909 25.812 1.00 76.88 239 ILE A O 1
ATOM 1801 N N . SER A 1 240 ? -7.246 17.798 24.315 1.00 78.38 240 SER A N 1
ATOM 1802 C CA . SER A 1 240 ? -8.317 17.584 25.301 1.00 78.38 240 SER A CA 1
ATOM 1803 C C . SER A 1 240 ? -8.233 16.259 26.075 1.00 78.38 240 SER A C 1
ATOM 1805 O O . SER A 1 240 ? -9.030 16.055 26.982 1.00 78.38 240 SER A O 1
ATOM 1807 N N . GLY A 1 241 ? -7.386 15.311 25.660 1.00 76.62 241 GLY A N 1
ATOM 1808 C CA . GLY A 1 241 ? -7.314 13.958 26.219 1.00 76.62 241 GLY A CA 1
ATOM 1809 C C . GLY A 1 241 ? -8.531 13.077 25.924 1.00 76.62 241 GLY A C 1
ATOM 1810 O O . GLY A 1 241 ? -8.552 11.923 26.310 1.00 76.62 241 GLY A O 1
ATOM 1811 N N . THR A 1 242 ? -9.556 13.575 25.227 1.00 83.94 242 THR A N 1
ATOM 1812 C CA . THR A 1 242 ? -10.817 12.824 25.074 1.00 83.94 242 THR A CA 1
ATOM 1813 C C . THR A 1 242 ? -10.826 11.833 23.913 1.00 83.94 242 THR A C 1
ATOM 1815 O O . THR A 1 242 ? -11.760 11.049 23.797 1.00 83.94 242 THR A O 1
ATOM 1818 N N . HIS A 1 243 ? -9.871 11.919 22.986 1.00 87.00 243 HIS A N 1
ATOM 1819 C CA . HIS A 1 243 ? -9.886 11.163 21.733 1.00 87.00 243 HIS A CA 1
ATOM 1820 C C . HIS A 1 243 ? -8.509 11.089 21.088 1.00 87.00 243 HIS A C 1
ATOM 1822 O O . HIS A 1 243 ? -7.623 11.867 21.433 1.00 87.00 243 HIS A O 1
ATOM 1828 N N . ALA A 1 244 ? -8.353 10.203 20.106 1.00 90.69 244 ALA A N 1
ATOM 1829 C CA . ALA A 1 244 ? -7.192 10.190 19.227 1.00 90.69 244 ALA A CA 1
ATOM 1830 C C . ALA A 1 244 ? -7.493 10.890 17.892 1.00 90.69 244 ALA A C 1
ATOM 1832 O O . ALA A 1 244 ? -8.625 10.869 17.395 1.00 90.69 244 ALA A O 1
ATOM 1833 N N . VAL A 1 245 ? -6.471 11.504 17.309 1.00 90.88 245 VAL A N 1
ATOM 1834 C CA . VAL A 1 245 ? -6.483 12.201 16.025 1.00 90.88 245 VAL A CA 1
ATOM 1835 C C . VAL A 1 245 ? -5.551 11.449 15.084 1.00 90.88 245 VAL A C 1
ATOM 1837 O O . VAL A 1 245 ? -4.354 11.353 15.350 1.00 90.88 245 VAL A O 1
ATOM 1840 N N . PHE A 1 246 ? -6.113 10.920 13.997 1.00 92.06 246 PHE A N 1
ATOM 1841 C CA . PHE A 1 246 ? -5.341 10.462 12.849 1.00 92.06 246 PHE A CA 1
ATOM 1842 C C . PHE A 1 246 ? -5.247 11.628 11.867 1.00 92.06 246 PHE A C 1
ATOM 1844 O O . PHE A 1 246 ? -6.258 12.052 11.311 1.00 92.06 246 PHE A O 1
ATOM 1851 N N . GLU A 1 247 ? -4.049 12.174 11.704 1.00 87.00 247 GLU A N 1
ATOM 1852 C CA . GLU A 1 247 ? -3.778 13.323 10.840 1.00 87.00 247 GLU A CA 1
ATOM 1853 C C . GLU A 1 247 ? -2.557 13.054 9.968 1.00 87.00 247 GLU A C 1
ATOM 1855 O O . GLU A 1 247 ? -1.694 12.251 10.326 1.00 87.00 247 GLU A O 1
ATOM 1860 N N . GLY A 1 248 ? -2.477 13.740 8.833 1.00 83.44 248 GLY A N 1
ATOM 1861 C CA . GLY A 1 248 ? -1.400 13.555 7.878 1.00 83.44 248 GLY A CA 1
ATOM 1862 C C . GLY A 1 248 ? -1.652 14.278 6.565 1.00 83.44 248 GLY A C 1
ATOM 1863 O O . GLY A 1 248 ? -2.693 14.900 6.363 1.00 83.44 248 GLY A O 1
ATOM 1864 N N . THR A 1 249 ? -0.693 14.184 5.654 1.00 79.19 249 THR A N 1
ATOM 1865 C CA . THR A 1 249 ? -0.823 14.641 4.271 1.00 79.19 249 THR A CA 1
ATOM 1866 C C . THR A 1 249 ? -0.512 13.477 3.346 1.00 79.19 249 THR A C 1
ATOM 1868 O O . THR A 1 249 ? 0.601 12.956 3.355 1.00 79.19 249 THR A O 1
ATOM 1871 N N . VAL A 1 250 ? -1.484 13.094 2.521 1.00 78.44 250 VAL A N 1
ATOM 1872 C CA . VAL A 1 250 ? -1.265 12.140 1.431 1.00 78.44 250 VAL A CA 1
ATOM 1873 C C . VAL A 1 250 ? -0.785 12.924 0.217 1.00 78.44 250 VAL A C 1
ATOM 1875 O O . VAL A 1 250 ? -1.518 13.756 -0.314 1.00 78.44 250 VAL A O 1
ATOM 1878 N N . ARG A 1 251 ? 0.458 12.687 -0.198 1.00 72.88 251 ARG A N 1
ATOM 1879 C CA . ARG A 1 251 ? 1.092 13.392 -1.319 1.00 72.88 251 ARG A CA 1
ATOM 1880 C C . ARG A 1 251 ? 1.159 12.508 -2.556 1.00 72.88 251 ARG A C 1
ATOM 1882 O O . ARG A 1 251 ? 1.232 11.290 -2.442 1.00 72.88 251 ARG A O 1
ATOM 1889 N N . LEU A 1 252 ? 1.116 13.134 -3.733 1.00 64.19 252 LEU A N 1
ATOM 1890 C CA . LEU A 1 252 ? 0.961 12.453 -5.025 1.00 64.19 252 LEU A CA 1
ATOM 1891 C C . LEU A 1 252 ? 2.198 12.513 -5.916 1.00 64.19 252 LEU A C 1
ATOM 1893 O O . LEU A 1 252 ? 2.173 11.929 -7.000 1.00 64.19 252 LEU A O 1
ATOM 1897 N N . GLU A 1 253 ? 3.257 13.206 -5.492 1.00 57.00 253 GLU A N 1
ATOM 1898 C CA . GLU A 1 253 ? 4.416 13.495 -6.344 1.00 57.00 253 GLU A CA 1
ATOM 1899 C C . GLU A 1 253 ? 5.134 12.228 -6.866 1.00 57.00 253 GLU A C 1
ATOM 1901 O O . GLU A 1 253 ? 5.927 12.326 -7.796 1.00 57.00 253 GLU A O 1
ATOM 1906 N N . ASN A 1 254 ? 4.790 11.035 -6.356 1.00 60.50 254 ASN A N 1
ATOM 1907 C CA . ASN A 1 254 ? 5.465 9.764 -6.615 1.00 60.50 254 ASN A CA 1
ATOM 1908 C C . ASN A 1 254 ? 4.501 8.586 -6.892 1.00 60.50 254 ASN A C 1
ATOM 1910 O O . ASN A 1 254 ? 4.621 7.515 -6.315 1.00 60.50 254 ASN A O 1
ATOM 1914 N N . ASN A 1 255 ? 3.556 8.758 -7.827 1.00 55.12 255 ASN A N 1
ATOM 1915 C CA . ASN A 1 255 ? 2.692 7.681 -8.367 1.00 55.12 255 ASN A CA 1
ATOM 1916 C C . ASN A 1 255 ? 1.671 7.070 -7.386 1.00 55.12 255 ASN A C 1
ATOM 1918 O O . ASN A 1 255 ? 1.170 5.967 -7.598 1.00 55.12 255 ASN A O 1
ATOM 1922 N N . GLY A 1 256 ? 1.323 7.805 -6.339 1.00 60.75 256 GLY A N 1
ATOM 1923 C CA . GLY A 1 256 ? 0.408 7.345 -5.309 1.00 60.75 256 GLY A CA 1
ATOM 1924 C C . GLY A 1 256 ? 0.841 7.872 -3.957 1.00 60.75 256 GLY A C 1
ATOM 1925 O O . GLY A 1 256 ? 1.913 8.450 -3.820 1.00 60.75 256 GLY A O 1
ATOM 1926 N N . GLY A 1 257 ? -0.052 7.727 -2.994 1.00 71.69 257 GLY A N 1
ATOM 1927 C CA . GLY A 1 257 ? 0.199 8.076 -1.616 1.00 71.69 257 GLY A CA 1
ATOM 1928 C C . GLY A 1 257 ? -0.822 7.359 -0.760 1.00 71.69 257 GLY A C 1
ATOM 1929 O O . GLY A 1 257 ? -1.998 7.254 -1.123 1.00 71.69 257 GLY A O 1
ATOM 1930 N N . PHE A 1 258 ? -0.375 6.868 0.382 1.00 79.62 258 PHE A N 1
ATOM 1931 C CA . PHE A 1 258 ? -1.261 6.467 1.452 1.00 79.62 258 PHE A CA 1
ATOM 1932 C C . PHE A 1 258 ? -0.693 6.937 2.774 1.00 79.62 258 PHE A C 1
ATOM 1934 O O . PHE A 1 258 ? 0.523 6.983 2.971 1.00 79.62 258 PHE A O 1
ATOM 1941 N N . SER A 1 259 ? -1.588 7.239 3.701 1.00 86.00 259 SER A N 1
ATOM 1942 C CA . SER A 1 259 ? -1.223 7.299 5.105 1.00 86.00 259 SER A CA 1
ATOM 1943 C C . SER A 1 259 ? -1.969 6.213 5.840 1.00 86.00 259 SER A C 1
ATOM 1945 O O . SER A 1 259 ? -3.147 5.956 5.573 1.00 86.00 259 SER A O 1
ATOM 1947 N N . SER A 1 260 ? -1.278 5.537 6.746 1.00 89.50 260 SER A N 1
ATOM 1948 C CA . SER A 1 260 ? -1.925 4.539 7.569 1.00 89.50 260 SER A CA 1
ATOM 1949 C C . SER A 1 260 ? -1.282 4.431 8.941 1.00 89.50 260 SER A C 1
ATOM 1951 O O . SER A 1 260 ? -0.094 4.684 9.119 1.00 89.50 260 SER A O 1
ATOM 1953 N N . VAL A 1 261 ? -2.082 4.036 9.921 1.00 91.88 261 VAL A N 1
ATOM 1954 C CA . VAL A 1 261 ? -1.652 3.772 11.293 1.00 91.88 261 VAL A CA 1
ATOM 1955 C C . VAL A 1 261 ? -2.102 2.373 11.697 1.00 91.88 261 VAL A C 1
ATOM 1957 O O . VAL A 1 261 ? -3.149 1.906 11.241 1.00 91.88 261 VAL A O 1
ATOM 1960 N N . ARG A 1 262 ? -1.309 1.666 12.506 1.00 93.31 262 ARG A N 1
ATOM 1961 C CA . ARG A 1 262 ? -1.596 0.292 12.957 1.00 93.31 262 ARG A CA 1
ATOM 1962 C C . ARG A 1 262 ? -1.382 0.146 14.450 1.00 93.31 262 ARG A C 1
ATOM 1964 O O . ARG A 1 262 ? -0.395 0.662 14.964 1.00 93.31 262 ARG A O 1
ATOM 1971 N N . ALA A 1 263 ? -2.232 -0.623 15.111 1.00 92.62 263 ALA A N 1
ATOM 1972 C CA . ALA A 1 263 ? -2.035 -1.046 16.488 1.00 92.62 263 ALA A CA 1
ATOM 1973 C C . ALA A 1 263 ? -2.021 -2.574 16.566 1.00 92.62 263 ALA A C 1
ATOM 1975 O O . ALA A 1 263 ? -2.908 -3.239 16.033 1.00 92.62 263 ALA A O 1
ATOM 1976 N N . SER A 1 264 ? -0.997 -3.116 17.228 1.00 89.56 264 SER A N 1
ATOM 1977 C CA . SER A 1 264 ? -0.822 -4.557 17.413 1.00 89.56 264 SER A CA 1
ATOM 1978 C C . SER A 1 264 ? -1.353 -5.020 18.771 1.00 89.56 264 SER A C 1
ATOM 1980 O O . SER A 1 264 ? -1.227 -4.324 19.790 1.00 89.56 264 SER A O 1
ATOM 1982 N N . PHE A 1 265 ? -1.905 -6.229 18.767 1.00 86.31 265 PHE A N 1
ATOM 1983 C CA . PHE A 1 265 ? -2.349 -6.988 19.931 1.00 86.31 265 PHE A CA 1
ATOM 1984 C C . PHE A 1 265 ? -1.393 -8.140 20.286 1.00 86.31 265 PHE A C 1
ATOM 1986 O O . PHE A 1 265 ? -1.744 -9.012 21.073 1.00 86.31 265 PHE A O 1
ATOM 1993 N N . GLY A 1 266 ? -0.178 -8.161 19.727 1.00 84.75 266 GLY A N 1
ATOM 1994 C CA . GLY A 1 266 ? 0.793 -9.224 19.990 1.00 84.75 266 GLY A CA 1
ATOM 1995 C C . GLY A 1 266 ? 0.346 -10.565 19.407 1.00 84.75 266 GLY A C 1
ATOM 1996 O O . GLY A 1 266 ? 0.125 -10.661 18.202 1.00 84.75 266 GLY A O 1
ATOM 1997 N N . SER A 1 267 ? 0.221 -11.588 20.256 1.00 80.38 267 SER A N 1
ATOM 1998 C CA . SER A 1 267 ? -0.141 -12.964 19.872 1.00 80.38 267 SER A CA 1
ATOM 1999 C C . SER A 1 267 ? -1.595 -13.146 19.426 1.00 80.38 267 SER A C 1
ATOM 2001 O O . SER A 1 267 ? -1.957 -14.242 19.019 1.00 80.38 267 SER A O 1
ATOM 2003 N N . GLY A 1 268 ? -2.410 -12.093 19.487 1.00 85.50 268 GLY A N 1
ATOM 2004 C CA . GLY A 1 268 ? -3.804 -12.113 19.058 1.00 85.50 268 GLY A CA 1
ATOM 2005 C C . GLY A 1 268 ? -4.790 -12.025 20.217 1.00 85.50 268 GLY A C 1
ATOM 2006 O O . GLY A 1 268 ? -4.449 -12.289 21.371 1.00 85.50 268 GLY A O 1
ATOM 2007 N N . ILE A 1 269 ? -6.011 -11.612 19.892 1.00 87.00 269 ILE A N 1
ATOM 2008 C CA . ILE A 1 269 ? -7.157 -11.563 20.799 1.00 87.00 269 ILE A CA 1
ATOM 2009 C C . ILE A 1 269 ? -8.360 -12.245 20.149 1.00 87.00 269 ILE A C 1
ATOM 2011 O O . ILE A 1 269 ? -8.538 -12.171 18.931 1.00 87.00 269 ILE A O 1
ATOM 2015 N N . ASP A 1 270 ? -9.188 -12.874 20.980 1.00 86.62 270 ASP A N 1
ATOM 2016 C CA . ASP A 1 270 ? -10.409 -13.542 20.543 1.00 86.62 270 ASP A CA 1
ATOM 2017 C C . ASP A 1 270 ? -11.586 -12.560 20.506 1.00 86.62 270 ASP A C 1
ATOM 2019 O O . ASP A 1 270 ? -12.030 -12.028 21.529 1.00 86.62 270 ASP A O 1
ATOM 2023 N N . LEU A 1 271 ? -12.081 -12.316 19.295 1.00 88.00 271 LEU A N 1
ATOM 2024 C CA . LEU A 1 271 ? -13.242 -11.487 18.996 1.00 88.00 271 LEU A CA 1
ATOM 2025 C C . LEU A 1 271 ? -14.403 -12.299 18.396 1.00 88.00 271 LEU A C 1
ATOM 2027 O O . LEU A 1 271 ? -15.352 -11.702 17.894 1.00 88.00 271 LEU A O 1
ATOM 2031 N N . SER A 1 272 ? -14.364 -13.633 18.448 1.00 85.88 272 SER A N 1
ATOM 2032 C CA . SER A 1 272 ? -15.372 -14.520 17.836 1.00 85.88 272 SER A CA 1
ATOM 2033 C C . SER A 1 272 ? -16.790 -14.336 18.390 1.00 85.88 272 SER A C 1
ATOM 2035 O O . SER A 1 272 ? -17.773 -14.557 17.688 1.00 85.88 272 SER A O 1
ATOM 2037 N N . GLN A 1 273 ? -16.906 -13.854 19.629 1.00 83.88 273 GLN A N 1
ATOM 2038 C CA . GLN A 1 273 ? -18.176 -13.496 20.271 1.00 83.88 273 GLN A CA 1
ATOM 2039 C C . GLN A 1 273 ? -18.846 -12.236 19.685 1.00 83.88 273 GLN A C 1
ATOM 2041 O O . GLN A 1 273 ? -19.987 -11.923 20.022 1.00 83.88 273 GLN A O 1
ATOM 2046 N N . PHE A 1 274 ? -18.148 -11.488 18.828 1.00 85.94 274 PHE A N 1
ATOM 2047 C CA . PHE A 1 274 ? -18.630 -10.246 18.231 1.00 85.94 274 PHE A CA 1
ATOM 2048 C C . PHE A 1 274 ? -19.048 -10.431 16.772 1.00 85.94 274 PHE A C 1
ATOM 2050 O O . PHE A 1 274 ? -18.688 -11.392 16.104 1.00 85.94 274 PHE A O 1
ATOM 2057 N N . GLN A 1 275 ? -19.778 -9.449 16.241 1.00 85.69 275 GLN A N 1
ATOM 2058 C CA . GLN A 1 275 ? -20.200 -9.436 14.833 1.00 85.69 275 GLN A CA 1
ATOM 2059 C C . GLN A 1 275 ? -19.427 -8.426 13.972 1.00 85.69 275 GLN A C 1
ATOM 2061 O O . GLN A 1 275 ? -19.648 -8.350 12.763 1.00 85.69 275 GLN A O 1
ATOM 2066 N N . GLY A 1 276 ? -18.569 -7.600 14.573 1.00 89.12 276 GLY A N 1
ATOM 2067 C CA . GLY A 1 276 ? -17.843 -6.545 13.872 1.00 89.12 276 GLY A CA 1
ATOM 2068 C C . GLY A 1 276 ? -17.215 -5.509 14.795 1.00 89.12 276 GLY A C 1
ATOM 2069 O O . GLY A 1 276 ? -17.316 -5.595 16.018 1.00 89.12 276 GLY A O 1
ATOM 2070 N N . PHE A 1 277 ? -16.607 -4.497 14.181 1.00 92.12 277 PHE A N 1
ATOM 2071 C CA . PHE A 1 277 ? -16.025 -3.347 14.864 1.00 92.12 277 PHE A CA 1
ATOM 2072 C C . PHE A 1 277 ? -17.010 -2.179 14.924 1.00 92.12 277 PHE A C 1
ATOM 2074 O O . PHE A 1 277 ? -17.698 -1.888 13.945 1.00 92.12 277 PHE A O 1
ATOM 2081 N N . TYR A 1 278 ? -17.012 -1.469 16.051 1.00 90.44 278 TYR A N 1
ATOM 2082 C CA . TYR A 1 278 ? -17.713 -0.198 16.226 1.00 90.44 278 TYR A CA 1
ATOM 2083 C C . TYR A 1 278 ? -16.693 0.914 16.443 1.00 90.44 278 TYR A C 1
ATOM 2085 O O . TYR A 1 278 ? -15.760 0.760 17.229 1.00 90.44 278 TYR A O 1
ATOM 2093 N N . MET A 1 279 ? -16.855 2.029 15.741 1.00 90.62 279 MET A N 1
ATOM 2094 C CA . MET A 1 279 ? -15.932 3.159 15.812 1.00 90.62 279 MET A CA 1
ATOM 2095 C C . MET A 1 279 ? -16.703 4.462 15.958 1.00 90.62 279 MET A C 1
ATOM 2097 O O . MET A 1 279 ? -17.552 4.752 15.116 1.00 90.62 279 MET A O 1
ATOM 2101 N N . ASP A 1 280 ? -16.350 5.277 16.956 1.00 90.69 280 ASP A N 1
ATOM 2102 C CA . ASP A 1 280 ? -16.868 6.643 17.050 1.00 90.69 280 ASP A CA 1
ATOM 2103 C C . ASP A 1 280 ? -15.900 7.605 16.348 1.00 90.69 280 ASP A C 1
ATOM 2105 O O . ASP A 1 280 ? -14.761 7.867 16.778 1.00 90.69 280 ASP A O 1
ATOM 2109 N N . VAL A 1 281 ? -16.353 8.126 15.213 1.00 91.06 281 VAL A N 1
ATOM 2110 C CA . VAL A 1 281 ? -15.571 8.934 14.277 1.00 91.06 281 VAL A CA 1
ATOM 2111 C C . VAL A 1 281 ? -16.192 10.313 14.103 1.00 91.06 281 VAL A C 1
ATOM 2113 O O . VAL A 1 281 ? -17.366 10.532 14.367 1.00 91.06 281 VAL A O 1
ATOM 2116 N N . ARG A 1 282 ? -15.361 11.271 13.702 1.00 89.94 282 ARG A N 1
ATOM 2117 C CA . ARG A 1 282 ? -15.784 12.604 13.276 1.00 89.94 282 ARG A CA 1
ATOM 2118 C C . ARG A 1 282 ? -14.769 13.141 12.280 1.00 89.94 282 ARG A C 1
ATOM 2120 O O . ARG A 1 282 ? -13.586 12.803 12.428 1.00 89.94 282 ARG A O 1
ATOM 2127 N N . PRO A 1 283 ? -15.172 14.005 11.342 1.00 89.25 283 PRO A N 1
ATOM 2128 C CA . PRO A 1 283 ? -14.203 14.781 10.590 1.00 89.25 283 PRO A CA 1
ATOM 2129 C C . PRO A 1 283 ? -13.401 15.706 11.518 1.00 89.25 283 PRO A C 1
ATOM 2131 O O . PRO A 1 283 ? -13.896 16.197 12.546 1.00 89.25 283 PRO A O 1
ATOM 2134 N N . GLY A 1 284 ? -12.125 15.891 11.180 1.00 84.12 284 GLY A N 1
ATOM 2135 C CA . GLY A 1 284 ? -11.233 16.824 11.870 1.00 84.12 284 GLY A CA 1
ATOM 2136 C C . GLY A 1 284 ? -11.401 18.255 11.363 1.00 84.12 284 GLY A C 1
ATOM 2137 O O . GLY A 1 284 ? -11.356 19.195 12.151 1.00 84.12 284 GLY A O 1
ATOM 2138 N N . ASP A 1 285 ? -11.652 18.387 10.064 1.00 84.06 285 ASP A N 1
ATOM 2139 C CA . ASP A 1 285 ? -11.782 19.621 9.294 1.00 84.06 285 ASP A CA 1
ATOM 2140 C C . ASP A 1 285 ? -12.692 19.390 8.070 1.00 84.06 285 ASP A C 1
ATOM 2142 O O . ASP A 1 285 ? -13.166 18.279 7.823 1.00 84.06 285 ASP A O 1
ATOM 2146 N N . GLU A 1 286 ? -12.938 20.442 7.290 1.00 83.56 286 GLU A N 1
ATOM 2147 C CA . GLU A 1 286 ? -13.735 20.362 6.060 1.00 83.56 286 GLU A CA 1
ATOM 2148 C C . GLU A 1 286 ? -13.098 19.434 5.013 1.00 83.56 286 GLU A C 1
ATOM 2150 O O . GLU A 1 286 ? -13.797 18.705 4.317 1.00 83.56 286 GLU A O 1
ATOM 2155 N N . ALA A 1 287 ? -11.764 19.374 4.963 1.00 81.44 287 ALA A N 1
ATOM 2156 C CA . ALA A 1 287 ? -11.036 18.512 4.039 1.00 81.44 287 ALA A CA 1
ATOM 2157 C C . ALA A 1 287 ? -11.150 17.016 4.381 1.00 81.44 287 ALA A C 1
ATOM 2159 O O . ALA A 1 287 ? -10.841 16.181 3.534 1.00 81.44 287 ALA A O 1
ATOM 2160 N N . SER A 1 288 ? -11.537 16.655 5.604 1.00 82.12 288 SER A N 1
ATOM 2161 C CA . SER A 1 288 ? -11.759 15.275 6.061 1.00 82.12 288 SER A CA 1
ATOM 2162 C C . SER A 1 288 ? -13.237 14.906 6.192 1.00 82.12 288 SER A C 1
ATOM 2164 O O . SER A 1 288 ? -13.556 13.743 6.456 1.00 82.12 288 SER A O 1
ATOM 2166 N N . ALA A 1 289 ? -14.143 15.865 5.988 1.00 85.25 289 ALA A N 1
ATOM 2167 C CA . ALA A 1 289 ? -15.580 15.634 5.958 1.00 85.25 289 ALA A CA 1
ATOM 2168 C C . ALA A 1 289 ? -15.979 14.792 4.743 1.00 85.25 289 ALA A C 1
ATOM 2170 O O . ALA A 1 289 ? -15.580 15.072 3.616 1.00 85.25 289 ALA A O 1
ATOM 2171 N N . GLY A 1 290 ? -16.772 13.744 4.980 1.00 82.62 290 GLY A N 1
ATOM 2172 C CA . GLY A 1 290 ? -17.249 12.850 3.925 1.00 82.62 290 GLY A CA 1
ATOM 2173 C C . GLY A 1 290 ? -16.184 11.954 3.287 1.00 82.62 290 GLY A C 1
ATOM 2174 O O . GLY A 1 290 ? -16.504 11.270 2.318 1.00 82.62 290 GLY A O 1
ATOM 2175 N N . LYS A 1 291 ? -14.947 11.937 3.805 1.00 85.50 291 LYS A N 1
ATOM 2176 C CA . LYS A 1 291 ? -13.883 11.085 3.265 1.00 85.50 291 LYS A CA 1
ATOM 2177 C C . LYS A 1 291 ? -14.103 9.618 3.600 1.00 85.50 291 LYS A C 1
ATOM 2179 O O . LYS A 1 291 ? -14.573 9.261 4.683 1.00 85.50 291 LYS A O 1
ATOM 2184 N N . GLU A 1 292 ? -13.682 8.774 2.667 1.00 89.12 292 GLU A N 1
ATOM 2185 C CA . GLU A 1 292 ? -13.601 7.335 2.864 1.00 89.12 292 GLU A CA 1
ATOM 2186 C C . GLU A 1 292 ? -12.247 6.942 3.453 1.00 89.12 292 GLU A C 1
ATOM 2188 O O . GLU A 1 292 ? -11.180 7.425 3.066 1.00 89.12 292 GLU A O 1
ATOM 2193 N N . TYR A 1 293 ? -12.310 6.016 4.396 1.00 90.06 293 TYR A N 1
ATOM 2194 C CA . TYR A 1 293 ? -11.176 5.422 5.071 1.00 90.06 293 TYR A CA 1
ATOM 2195 C C . TYR A 1 293 ? -11.286 3.904 4.968 1.00 90.06 293 TYR A C 1
ATOM 2197 O O . TYR A 1 293 ? -12.362 3.334 4.801 1.00 90.06 293 TYR A O 1
ATOM 2205 N N . LEU A 1 294 ? -10.152 3.232 5.087 1.00 92.12 294 LEU A N 1
ATOM 2206 C CA . LEU A 1 294 ? -10.075 1.783 5.156 1.00 92.12 294 LEU A CA 1
ATOM 2207 C C . LEU A 1 294 ? -9.757 1.373 6.590 1.00 92.12 294 LEU A C 1
ATOM 2209 O O . LEU A 1 294 ? -8.739 1.791 7.151 1.00 92.12 294 LEU A O 1
ATOM 2213 N N . LEU A 1 295 ? -10.612 0.527 7.159 1.00 94.88 295 LEU A N 1
ATOM 2214 C CA . LEU A 1 295 ? -10.300 -0.251 8.348 1.00 94.88 295 LEU A CA 1
ATOM 2215 C C . LEU A 1 295 ? -9.544 -1.500 7.900 1.00 94.88 295 LEU A C 1
ATOM 2217 O O . LEU A 1 295 ? -9.995 -2.218 7.011 1.00 94.88 295 LEU A O 1
ATOM 2221 N N . ILE A 1 296 ? -8.379 -1.731 8.494 1.00 94.62 296 ILE A N 1
ATOM 2222 C CA . ILE A 1 296 ? -7.483 -2.834 8.157 1.00 94.62 296 ILE A CA 1
ATOM 2223 C C . ILE A 1 296 ? -7.401 -3.776 9.337 1.00 94.62 296 ILE A C 1
ATOM 2225 O O . ILE A 1 296 ? -7.225 -3.319 10.462 1.00 94.62 296 ILE A O 1
ATOM 2229 N N . VAL A 1 297 ? -7.493 -5.074 9.075 1.00 95.12 297 VAL A N 1
ATOM 2230 C CA . VAL A 1 297 ? -7.442 -6.109 10.105 1.00 95.12 297 VAL A CA 1
ATOM 2231 C C . VAL A 1 297 ? -6.510 -7.224 9.656 1.00 95.12 297 VAL A C 1
ATOM 2233 O O . VAL A 1 297 ? -6.434 -7.560 8.470 1.00 95.12 297 VAL A O 1
ATOM 2236 N N . LYS A 1 298 ? -5.775 -7.780 10.613 1.00 94.81 298 LYS A N 1
ATOM 2237 C CA . LYS A 1 298 ? -4.984 -8.994 10.437 1.00 94.81 298 LYS A CA 1
ATOM 2238 C C . LYS A 1 298 ? -5.254 -9.947 11.576 1.00 94.81 298 LYS A C 1
ATOM 2240 O O . LYS A 1 298 ? -5.248 -9.533 12.735 1.00 94.81 298 LYS A O 1
ATOM 2245 N N . ASP A 1 299 ? -5.396 -11.211 11.228 1.00 94.38 299 ASP A N 1
ATOM 2246 C CA . ASP A 1 299 ? -5.203 -12.308 12.163 1.00 94.38 299 ASP A CA 1
ATOM 2247 C C . ASP A 1 299 ? -3.737 -12.776 12.165 1.00 94.38 299 ASP A C 1
ATOM 2249 O O . ASP A 1 299 ? -2.867 -12.214 11.489 1.00 94.38 299 ASP A O 1
ATOM 2253 N N . ASP A 1 300 ? -3.448 -13.781 12.973 1.00 90.44 300 ASP A N 1
ATOM 2254 C CA . ASP A 1 300 ? -2.149 -14.436 13.110 1.00 90.44 300 ASP A CA 1
ATOM 2255 C C . ASP A 1 300 ? -1.601 -15.011 11.786 1.00 90.44 300 ASP A C 1
ATOM 2257 O O . ASP A 1 300 ? -0.395 -14.942 11.537 1.00 90.44 300 ASP A O 1
ATOM 2261 N N . GLU A 1 301 ? -2.454 -15.499 10.878 1.00 89.88 301 GLU A N 1
ATOM 2262 C CA . GLU A 1 301 ? -2.015 -15.988 9.560 1.00 89.88 301 GLU A CA 1
ATOM 2263 C C . GLU A 1 301 ? -1.562 -14.826 8.671 1.00 89.88 301 GLU A C 1
ATOM 2265 O O . GLU A 1 301 ? -0.526 -14.896 7.997 1.00 89.88 301 GLU A O 1
ATOM 2270 N N . CYS A 1 302 ? -2.302 -13.714 8.695 1.00 88.75 302 CYS A N 1
ATOM 2271 C CA . CYS A 1 302 ? -1.939 -12.495 7.975 1.00 88.75 302 CYS A CA 1
ATOM 2272 C C . CYS A 1 302 ? -0.548 -11.961 8.366 1.00 88.75 302 CYS A C 1
ATOM 2274 O O . CYS A 1 302 ? 0.124 -11.330 7.541 1.00 88.75 302 CYS A O 1
ATOM 2276 N N . MET A 1 303 ? -0.083 -12.227 9.593 1.00 81.44 303 MET A N 1
ATOM 2277 C CA . MET A 1 303 ? 1.238 -11.790 10.060 1.00 81.44 303 MET A CA 1
ATOM 2278 C C . MET A 1 303 ? 2.391 -12.455 9.298 1.00 81.44 303 MET A C 1
ATOM 2280 O O . MET A 1 303 ? 3.428 -11.820 9.096 1.00 81.44 303 MET A O 1
ATOM 2284 N N . THR A 1 304 ? 2.212 -13.692 8.829 1.00 80.00 304 THR A N 1
ATOM 2285 C CA . THR A 1 304 ? 3.240 -14.435 8.075 1.00 80.00 304 THR A CA 1
ATOM 2286 C C . THR A 1 304 ? 3.053 -14.319 6.563 1.00 80.00 304 THR A C 1
ATOM 2288 O O . THR A 1 304 ? 4.026 -14.186 5.821 1.00 80.00 304 THR A O 1
ATOM 2291 N N . THR A 1 305 ? 1.804 -14.283 6.099 1.00 80.00 305 THR A N 1
ATOM 2292 C CA . THR A 1 305 ? 1.448 -14.268 4.670 1.00 80.00 305 THR A CA 1
ATOM 2293 C C . THR A 1 305 ? 1.473 -12.872 4.035 1.00 80.00 305 THR A C 1
ATOM 2295 O O . THR A 1 305 ? 1.396 -12.749 2.810 1.00 80.00 305 THR A O 1
ATOM 2298 N N . GLN A 1 306 ? 1.602 -11.811 4.847 1.00 80.19 306 GLN A N 1
ATOM 2299 C CA . GLN A 1 306 ? 1.531 -10.398 4.431 1.00 80.19 306 GLN A CA 1
ATOM 2300 C C . GLN A 1 306 ? 0.193 -10.011 3.775 1.00 80.19 306 GLN A C 1
ATOM 2302 O O . GLN A 1 306 ? 0.106 -9.018 3.043 1.00 80.19 306 GLN A O 1
ATOM 2307 N N . VAL A 1 307 ? -0.854 -10.785 4.050 1.00 87.56 307 VAL A N 1
ATOM 2308 C CA . VAL A 1 307 ? -2.231 -10.498 3.651 1.00 87.56 307 VAL A CA 1
ATOM 2309 C C . VAL A 1 307 ? -2.832 -9.463 4.605 1.00 87.56 307 VAL A C 1
ATOM 2311 O O . VAL A 1 307 ? -2.433 -9.340 5.761 1.00 87.56 307 VAL A O 1
ATOM 2314 N N . ASN A 1 308 ? -3.759 -8.658 4.103 1.00 90.31 308 ASN A N 1
ATOM 2315 C CA . ASN A 1 308 ? -4.522 -7.683 4.865 1.00 90.31 308 ASN A CA 1
ATOM 2316 C C . ASN A 1 308 ? -5.989 -7.835 4.499 1.00 90.31 308 ASN A C 1
ATOM 2318 O O . ASN A 1 308 ? -6.321 -7.867 3.317 1.00 90.31 308 ASN A O 1
ATOM 2322 N N . PHE A 1 309 ? -6.855 -7.821 5.497 1.00 93.06 309 PHE A N 1
ATOM 2323 C CA . PHE A 1 309 ? -8.270 -7.595 5.279 1.00 93.06 309 PHE A CA 1
ATOM 2324 C C . PHE A 1 309 ? -8.556 -6.107 5.342 1.00 93.06 309 PHE A C 1
ATOM 2326 O O . PHE A 1 309 ? -8.032 -5.421 6.223 1.00 93.06 309 PHE A O 1
ATOM 2333 N N . LYS A 1 310 ? -9.358 -5.598 4.406 1.00 93.25 310 LYS A N 1
ATOM 2334 C CA . LYS A 1 310 ? -9.722 -4.183 4.365 1.00 93.25 310 LYS A CA 1
ATOM 2335 C C . LYS A 1 310 ? -11.214 -4.028 4.139 1.00 93.25 310 LYS A C 1
ATOM 2337 O O . LYS A 1 310 ? -11.762 -4.684 3.267 1.00 93.25 310 LYS A O 1
ATOM 2342 N N . ALA A 1 311 ? -11.824 -3.112 4.874 1.00 92.06 311 ALA A N 1
ATOM 2343 C CA . ALA A 1 311 ? -13.205 -2.701 4.671 1.00 92.06 311 ALA A CA 1
ATOM 2344 C C . ALA A 1 311 ? -13.278 -1.173 4.627 1.00 92.06 311 ALA A C 1
ATOM 2346 O O . ALA A 1 311 ? -12.569 -0.491 5.375 1.00 92.06 311 ALA A O 1
ATOM 2347 N N . LYS A 1 312 ? -14.118 -0.629 3.743 1.00 92.19 312 LYS A N 1
ATOM 2348 C CA . LYS A 1 312 ? -14.325 0.817 3.622 1.00 92.19 312 LYS A CA 1
ATOM 2349 C C . LYS A 1 312 ? -15.315 1.315 4.669 1.00 92.19 312 LYS A C 1
ATOM 2351 O O . LYS A 1 312 ? -16.358 0.704 4.889 1.00 92.19 312 LYS A O 1
ATOM 2356 N N . PHE A 1 313 ? -15.022 2.468 5.251 1.00 91.06 313 PHE A N 1
ATOM 2357 C CA . PHE A 1 313 ? -15.964 3.215 6.071 1.00 91.06 313 PHE A CA 1
ATOM 2358 C C . PHE A 1 313 ? -15.852 4.718 5.798 1.00 91.06 313 PHE A C 1
ATOM 2360 O O . PHE A 1 313 ? -14.780 5.213 5.456 1.00 91.06 313 PHE A O 1
ATOM 2367 N N . GLY A 1 314 ? -16.955 5.450 5.932 1.00 87.88 314 GLY A N 1
ATOM 2368 C CA . GLY A 1 314 ? -16.992 6.901 5.735 1.00 87.88 314 GLY A CA 1
ATOM 2369 C C . GLY A 1 314 ? -17.059 7.681 7.046 1.00 87.88 314 GLY A C 1
ATOM 2370 O O . GLY A 1 314 ? -17.545 7.173 8.057 1.00 87.88 314 GLY A O 1
ATOM 2371 N N . THR A 1 315 ? -16.617 8.937 7.019 1.00 83.56 315 THR A N 1
ATOM 2372 C CA . THR A 1 315 ? -16.965 9.937 8.042 1.00 83.56 315 THR A CA 1
ATOM 2373 C C . THR A 1 315 ? -18.207 10.725 7.622 1.00 83.56 315 THR A C 1
ATOM 2375 O O . THR A 1 315 ? -18.485 10.881 6.430 1.00 83.56 315 THR A O 1
ATOM 2378 N N . GLY A 1 316 ? -18.965 11.253 8.585 1.00 77.94 316 GLY A N 1
ATOM 2379 C CA . GLY A 1 316 ? -20.060 12.176 8.301 1.00 77.94 316 GLY A CA 1
ATOM 2380 C C . GLY A 1 316 ? -19.625 13.448 7.587 1.00 77.94 316 GLY A C 1
ATOM 2381 O O . GLY A 1 316 ? -18.458 13.851 7.591 1.00 77.94 316 GLY A O 1
ATOM 2382 N N . LYS A 1 317 ? -20.613 14.111 6.977 1.00 76.19 317 LYS A N 1
ATOM 2383 C CA . LYS A 1 317 ? -20.443 15.402 6.289 1.00 76.19 317 LYS A CA 1
ATOM 2384 C C . LYS A 1 317 ? -20.565 16.606 7.229 1.00 76.19 317 LYS A C 1
ATOM 2386 O O . LYS A 1 317 ? -20.206 17.713 6.843 1.00 76.19 317 LYS A O 1
ATOM 2391 N N . LYS A 1 318 ? -21.096 16.415 8.442 1.00 74.12 318 LYS A N 1
ATOM 2392 C CA . LYS A 1 318 ? -21.259 17.464 9.459 1.00 74.12 318 LYS A CA 1
ATOM 2393 C C . LYS A 1 318 ? -20.207 17.294 10.557 1.00 74.12 318 LYS A C 1
ATOM 2395 O O . LYS A 1 318 ? -19.738 16.191 10.824 1.00 74.12 318 LYS A O 1
ATOM 2400 N N . GLY A 1 319 ? -19.827 18.393 11.207 1.00 67.44 319 GLY A N 1
ATOM 2401 C CA . GLY A 1 319 ? -18.958 18.340 12.382 1.00 67.44 319 GLY A CA 1
ATOM 2402 C C . GLY A 1 319 ? -19.698 17.707 13.561 1.00 67.44 319 GLY A C 1
ATOM 2403 O O . GLY A 1 319 ? -20.539 18.357 14.169 1.00 67.44 319 GLY A O 1
ATOM 2404 N N . GLY A 1 320 ? -19.400 16.451 13.887 1.00 82.31 320 GLY A N 1
ATOM 2405 C CA . GLY A 1 320 ? -20.069 15.725 14.968 1.00 82.31 320 GLY A CA 1
ATOM 2406 C C . GLY A 1 320 ? -19.496 14.325 15.157 1.00 82.31 320 GLY A C 1
ATOM 2407 O O . GLY A 1 320 ? -18.841 13.807 14.259 1.00 82.31 320 GLY A O 1
ATOM 2408 N N . TRP A 1 321 ? -19.684 13.753 16.348 1.00 86.75 321 TRP A N 1
ATOM 2409 C CA . TRP A 1 321 ? -19.334 12.358 16.616 1.00 86.75 321 TRP A CA 1
ATOM 2410 C C . TRP A 1 321 ? -20.432 11.441 16.109 1.00 86.75 321 TRP A C 1
ATOM 2412 O O . TRP A 1 321 ? -21.602 11.668 16.397 1.00 86.75 321 TRP A O 1
ATOM 2422 N N . GLU A 1 322 ? -20.029 10.395 15.408 1.00 85.75 322 GLU A N 1
ATOM 2423 C CA . GLU A 1 322 ? -20.923 9.441 14.777 1.00 85.75 322 GLU A CA 1
ATOM 2424 C C . GLU A 1 322 ? -20.358 8.032 14.932 1.00 85.75 322 GLU A C 1
ATOM 2426 O O . GLU A 1 322 ? -19.142 7.830 14.860 1.00 85.75 322 GLU A O 1
ATOM 2431 N N . ARG A 1 323 ? -21.243 7.053 15.128 1.00 88.19 323 ARG A N 1
ATOM 2432 C CA . ARG A 1 323 ? -20.858 5.652 15.277 1.00 88.19 323 ARG A CA 1
ATOM 2433 C C . ARG A 1 323 ? -20.977 4.918 13.950 1.00 88.19 323 ARG A C 1
ATOM 2435 O O . ARG A 1 323 ? -22.038 4.911 13.335 1.00 88.19 323 ARG A O 1
ATOM 2442 N N . VAL A 1 324 ? -19.906 4.240 13.546 1.00 88.88 324 VAL A N 1
ATOM 2443 C CA . VAL A 1 324 ? -19.883 3.379 12.357 1.00 88.88 324 VAL A CA 1
ATOM 2444 C C . VAL A 1 324 ? -19.665 1.929 12.772 1.00 88.88 324 VAL A C 1
ATOM 2446 O O . VAL A 1 324 ? -18.719 1.630 13.504 1.00 88.88 324 VAL A O 1
ATOM 2449 N N . LYS A 1 325 ? -20.530 1.030 12.288 1.00 89.75 325 LYS A N 1
ATOM 2450 C CA . LYS A 1 325 ? -20.368 -0.424 12.414 1.00 89.75 325 LYS A CA 1
ATOM 2451 C C . LYS A 1 325 ? -19.747 -0.981 11.136 1.00 89.75 325 LYS A C 1
ATOM 2453 O O . LYS A 1 325 ? -20.290 -0.782 10.054 1.00 89.75 325 LYS A O 1
ATOM 2458 N N . VAL A 1 326 ? -18.662 -1.735 11.278 1.00 90.25 326 VAL A N 1
ATOM 2459 C CA . VAL A 1 326 ? -18.045 -2.513 10.198 1.00 90.25 326 VAL A CA 1
ATOM 2460 C C . VAL A 1 326 ? -18.145 -3.998 10.571 1.00 90.25 326 VAL A C 1
ATOM 2462 O O . VAL A 1 326 ? -17.411 -4.441 11.459 1.00 90.25 326 VAL A O 1
ATOM 2465 N N . PRO A 1 327 ? -19.075 -4.771 9.978 1.00 92.00 327 PRO A N 1
ATOM 2466 C CA . PRO A 1 327 ? -19.260 -6.181 10.314 1.00 92.00 327 PRO A CA 1
ATOM 2467 C C . PRO A 1 327 ? -18.041 -7.012 9.900 1.00 92.00 327 PRO A C 1
ATOM 2469 O O . PRO A 1 327 ? -17.369 -6.677 8.928 1.00 92.00 327 PRO A O 1
ATOM 2472 N N . PHE A 1 328 ? -17.767 -8.129 10.581 1.00 90.69 328 PHE A N 1
ATOM 2473 C CA . PHE A 1 328 ? -16.641 -8.994 10.200 1.00 90.69 328 PHE A CA 1
ATOM 2474 C C . PHE A 1 328 ? -16.787 -9.569 8.785 1.00 90.69 328 PHE A C 1
ATOM 2476 O O . PHE A 1 328 ? -15.796 -9.741 8.083 1.00 90.69 328 PHE A O 1
ATOM 2483 N N . ALA A 1 329 ? -18.025 -9.771 8.332 1.00 88.75 329 ALA A N 1
ATOM 2484 C CA . ALA A 1 329 ? -18.330 -10.175 6.962 1.00 88.75 329 ALA A CA 1
ATOM 2485 C C . ALA A 1 329 ? -17.908 -9.138 5.901 1.00 88.75 329 ALA A C 1
ATOM 2487 O O . ALA A 1 329 ? -17.756 -9.503 4.745 1.00 88.75 329 ALA A O 1
ATOM 2488 N N . ALA A 1 330 ? -17.676 -7.870 6.274 1.00 88.56 330 ALA A N 1
ATOM 2489 C CA . ALA A 1 330 ? -17.143 -6.854 5.361 1.00 88.56 330 ALA A CA 1
ATOM 2490 C C . ALA A 1 330 ? -15.667 -7.079 4.994 1.00 88.56 330 ALA A C 1
ATOM 2492 O O . ALA A 1 330 ? -15.143 -6.412 4.107 1.00 88.56 330 ALA A O 1
ATOM 2493 N N . PHE A 1 331 ? -14.976 -7.972 5.705 1.00 91.62 331 PHE A N 1
ATOM 2494 C CA . PHE A 1 331 ? -13.604 -8.383 5.425 1.00 91.62 331 PHE A CA 1
ATOM 2495 C C . PHE A 1 331 ? -13.600 -9.643 4.550 1.00 91.62 331 PHE A C 1
ATOM 2497 O O . PHE A 1 331 ? -12.986 -10.654 4.883 1.00 91.62 331 PHE A O 1
ATOM 2504 N N . ASP A 1 332 ? -14.320 -9.586 3.436 1.00 83.75 332 ASP A N 1
ATOM 2505 C CA . ASP A 1 332 ? -14.497 -10.685 2.481 1.00 83.75 332 ASP A CA 1
ATOM 2506 C C . ASP A 1 332 ? -13.360 -10.781 1.453 1.00 83.75 332 ASP A C 1
ATOM 2508 O O . ASP A 1 332 ? -13.158 -11.828 0.837 1.00 83.75 332 ASP A O 1
ATOM 2512 N N . ARG A 1 333 ? -12.579 -9.706 1.300 1.00 82.31 333 ARG A N 1
ATOM 2513 C CA . ARG A 1 333 ? -11.507 -9.602 0.313 1.00 82.31 333 ARG A CA 1
ATOM 2514 C C . ARG A 1 333 ? -10.121 -9.529 0.966 1.00 82.31 333 ARG A C 1
ATOM 2516 O O . ARG A 1 333 ? -9.630 -8.436 1.267 1.00 82.31 333 ARG A O 1
ATOM 2523 N N . PRO A 1 334 ? -9.445 -10.672 1.169 1.00 86.69 334 PRO A N 1
ATOM 2524 C CA . PRO A 1 334 ? -8.054 -10.678 1.597 1.00 86.69 334 PRO A CA 1
ATOM 2525 C C . PRO A 1 334 ? -7.154 -10.119 0.497 1.00 86.69 334 PRO A C 1
ATOM 2527 O O . PRO A 1 334 ? -7.226 -10.543 -0.656 1.00 86.69 334 PRO A O 1
ATOM 2530 N N . GLU A 1 335 ? -6.263 -9.195 0.856 1.00 82.88 335 GLU A N 1
ATOM 2531 C CA . GLU A 1 335 ? -5.373 -8.528 -0.088 1.00 82.88 335 GLU A CA 1
ATOM 2532 C C . GLU A 1 335 ? -3.897 -8.571 0.306 1.00 82.88 335 GLU A C 1
ATOM 2534 O O . GLU A 1 335 ? -3.509 -8.213 1.419 1.00 82.88 335 GLU A O 1
ATOM 2539 N N . ARG A 1 336 ? -3.029 -8.851 -0.665 1.00 79.81 336 ARG A N 1
ATOM 2540 C CA . ARG A 1 336 ? -1.577 -8.684 -0.553 1.00 79.81 336 ARG A CA 1
ATOM 2541 C C . ARG A 1 336 ? -1.139 -7.554 -1.482 1.00 79.81 336 ARG A C 1
ATOM 2543 O O . ARG A 1 336 ? -1.345 -7.621 -2.687 1.00 79.81 336 ARG A O 1
ATOM 2550 N N . MET A 1 337 ? -0.570 -6.485 -0.918 1.00 69.62 337 MET A N 1
ATOM 2551 C CA . MET A 1 337 ? -0.122 -5.295 -1.670 1.00 69.62 337 MET A CA 1
ATOM 2552 C C . MET A 1 337 ? -1.208 -4.666 -2.572 1.00 69.62 337 MET A C 1
ATOM 2554 O O . MET A 1 337 ? -0.941 -4.274 -3.704 1.00 69.62 337 MET A O 1
ATOM 2558 N N . GLY A 1 338 ? -2.446 -4.579 -2.069 1.00 69.56 338 GLY A N 1
ATOM 2559 C CA . GLY A 1 338 ? -3.581 -3.981 -2.793 1.00 69.56 338 GLY A CA 1
ATOM 2560 C C . GLY A 1 338 ? -4.267 -4.907 -3.802 1.00 69.56 338 GLY A C 1
ATOM 2561 O O . GLY A 1 338 ? -5.135 -4.460 -4.544 1.00 69.56 338 GLY A O 1
ATOM 2562 N N . ARG A 1 339 ? -3.893 -6.191 -3.842 1.00 65.31 339 ARG A N 1
ATOM 2563 C CA . ARG A 1 339 ? -4.438 -7.187 -4.776 1.00 65.31 339 ARG A CA 1
ATOM 2564 C C . ARG A 1 339 ? -5.100 -8.316 -4.015 1.00 65.31 339 ARG A C 1
ATOM 2566 O O . ARG A 1 339 ? -4.508 -8.790 -3.049 1.00 65.31 339 ARG A O 1
ATOM 2573 N N . ALA A 1 340 ? -6.270 -8.762 -4.468 1.00 76.00 340 ALA A N 1
ATOM 2574 C CA . ALA A 1 340 ? -6.946 -9.911 -3.878 1.00 76.00 340 ALA A CA 1
ATOM 2575 C C . ALA A 1 340 ? -6.078 -11.174 -3.956 1.00 76.00 340 ALA A C 1
ATOM 2577 O O . ALA A 1 340 ? -5.343 -11.380 -4.924 1.00 76.00 340 ALA A O 1
ATOM 2578 N N . VAL A 1 341 ? -6.179 -12.015 -2.934 1.00 77.81 341 VAL A N 1
ATOM 2579 C CA . VAL A 1 341 ? -5.561 -13.342 -2.883 1.00 77.81 341 VAL A CA 1
ATOM 2580 C C . VAL A 1 341 ? -6.603 -14.381 -2.485 1.00 77.81 341 VAL A C 1
ATOM 2582 O O . VAL A 1 341 ? -7.595 -14.051 -1.843 1.00 77.81 341 VAL A O 1
ATOM 2585 N N . MET A 1 342 ? -6.376 -15.644 -2.842 1.00 79.38 342 MET A N 1
ATOM 2586 C CA . MET A 1 342 ? -7.216 -16.745 -2.372 1.00 79.38 342 MET A CA 1
ATOM 2587 C C . MET A 1 342 ? -6.834 -17.078 -0.932 1.00 79.38 342 MET A C 1
ATOM 2589 O O . MET A 1 342 ? -5.781 -17.663 -0.684 1.00 79.38 342 MET A O 1
ATOM 2593 N N . ARG A 1 343 ? -7.670 -16.669 0.022 1.00 83.12 343 ARG A N 1
ATOM 2594 C CA . ARG A 1 343 ? -7.491 -16.934 1.453 1.00 83.12 343 ARG A CA 1
ATOM 2595 C C . ARG A 1 343 ? -8.866 -17.019 2.123 1.00 83.12 343 ARG A C 1
ATOM 2597 O O . ARG A 1 343 ? -9.815 -16.413 1.636 1.00 83.12 343 ARG A O 1
ATOM 2604 N N . GLY A 1 344 ? -8.984 -17.800 3.199 1.00 85.44 344 GLY A N 1
ATOM 2605 C CA . GLY A 1 344 ? -10.251 -17.994 3.920 1.00 85.44 344 GLY A CA 1
ATOM 2606 C C . GLY A 1 344 ? -10.779 -16.727 4.609 1.00 85.44 344 GLY A C 1
ATOM 2607 O O . GLY A 1 344 ? -10.121 -15.688 4.626 1.00 85.44 344 GLY A O 1
ATOM 2608 N N . ALA A 1 345 ? -11.961 -16.801 5.219 1.00 90.50 345 ALA A N 1
ATOM 2609 C CA . ALA A 1 345 ? -12.523 -15.676 5.972 1.00 90.50 345 ALA A CA 1
ATOM 2610 C C . ALA A 1 345 ? -11.622 -15.266 7.152 1.00 90.50 345 ALA A C 1
ATOM 2612 O O . ALA A 1 345 ? -10.906 -16.101 7.711 1.00 90.50 345 ALA A O 1
ATOM 2613 N N . LEU A 1 346 ? -11.630 -13.976 7.509 1.00 93.25 346 LEU A N 1
ATOM 2614 C CA . LEU A 1 346 ? -10.912 -13.436 8.671 1.00 93.25 346 LEU A CA 1
ATOM 2615 C C . LEU A 1 346 ? -11.156 -14.307 9.917 1.00 93.25 346 LEU A C 1
ATOM 2617 O O . LEU A 1 346 ? -12.309 -14.537 10.282 1.00 93.25 346 LEU A O 1
ATOM 2621 N N . ARG A 1 347 ? -10.084 -14.758 10.581 1.00 93.50 347 ARG A N 1
ATOM 2622 C CA . ARG A 1 347 ? -10.192 -15.542 11.820 1.00 93.50 347 ARG A CA 1
ATOM 2623 C C . ARG A 1 347 ? -10.375 -14.612 13.007 1.00 93.50 347 ARG A C 1
ATOM 2625 O O . ARG A 1 347 ? -9.426 -14.001 13.499 1.00 93.50 347 ARG A O 1
ATOM 2632 N N . THR A 1 348 ? -11.619 -14.466 13.440 1.00 92.06 348 THR A N 1
ATOM 2633 C CA . THR A 1 348 ? -12.006 -13.545 14.517 1.00 92.06 348 THR A CA 1
ATOM 2634 C C . THR A 1 348 ? -11.454 -13.949 15.883 1.00 92.06 348 THR A C 1
ATOM 2636 O O . THR A 1 348 ? -11.286 -13.096 16.744 1.00 92.06 348 THR A O 1
ATOM 2639 N N . GLU A 1 349 ? -11.117 -15.220 16.070 1.00 90.88 349 GLU A N 1
ATOM 2640 C CA . GLU A 1 349 ? -10.559 -15.801 17.291 1.00 90.88 349 GLU A CA 1
ATOM 2641 C C . GLU A 1 349 ? -9.073 -15.471 17.525 1.00 90.88 349 GLU A C 1
ATOM 2643 O O . GLU A 1 349 ? -8.547 -15.715 18.609 1.00 90.88 349 GLU A O 1
ATOM 2648 N N . ALA A 1 350 ? -8.389 -14.909 16.524 1.00 91.62 350 ALA A N 1
ATOM 2649 C CA . ALA A 1 350 ? -6.946 -14.677 16.559 1.00 91.62 350 ALA A CA 1
ATOM 2650 C C . ALA A 1 350 ? -6.544 -13.331 15.929 1.00 91.62 350 ALA A C 1
ATOM 2652 O O . ALA A 1 350 ? -5.548 -13.234 15.212 1.00 91.62 350 ALA A O 1
ATOM 2653 N N . VAL A 1 351 ? -7.308 -12.262 16.179 1.00 92.81 351 VAL A N 1
ATOM 2654 C CA . VAL A 1 351 ? -7.026 -10.935 15.603 1.00 92.81 351 VAL A CA 1
ATOM 2655 C C . VAL A 1 351 ? -5.770 -10.326 16.236 1.00 92.81 351 VAL A C 1
ATOM 2657 O O . VAL A 1 351 ? -5.729 -10.075 17.436 1.00 92.81 351 VAL A O 1
ATOM 2660 N N . CYS A 1 352 ? -4.749 -10.029 15.429 1.00 92.31 352 CYS A N 1
ATOM 2661 C CA . CYS A 1 352 ? -3.426 -9.573 15.877 1.00 92.31 352 CYS A CA 1
ATOM 2662 C C . CYS A 1 352 ? -3.133 -8.091 15.607 1.00 92.31 352 CYS A C 1
ATOM 2664 O O . CYS A 1 352 ? -2.288 -7.500 16.284 1.00 92.31 352 CYS A O 1
ATOM 2666 N N . GLU A 1 353 ? -3.771 -7.470 14.614 1.00 94.12 353 GLU A N 1
ATOM 2667 C CA . GLU A 1 353 ? -3.524 -6.066 14.260 1.00 94.12 353 GLU A CA 1
ATOM 2668 C C . GLU A 1 353 ? -4.794 -5.414 13.708 1.00 94.12 353 GLU A C 1
ATOM 2670 O O . GLU A 1 353 ? -5.512 -6.015 12.908 1.00 94.12 353 GLU A O 1
ATOM 2675 N N . VAL A 1 354 ? -5.030 -4.158 14.091 1.00 95.56 354 VAL A N 1
ATOM 2676 C CA . VAL A 1 354 ? -6.022 -3.279 13.453 1.00 95.56 354 VAL A CA 1
ATOM 2677 C C . VAL A 1 354 ? -5.366 -2.004 12.939 1.00 95.56 354 VAL A C 1
ATOM 2679 O O . VAL A 1 354 ? -4.296 -1.597 13.400 1.00 95.56 354 VAL A O 1
ATOM 2682 N N . GLY A 1 355 ? -5.996 -1.363 11.961 1.00 94.44 355 GLY A N 1
ATOM 2683 C CA . GLY A 1 355 ? -5.414 -0.244 11.247 1.00 94.44 355 GLY A CA 1
ATOM 2684 C C . GLY A 1 355 ? -6.404 0.714 10.633 1.00 94.44 355 GLY A C 1
ATOM 2685 O O . GLY A 1 355 ? -7.460 0.304 10.181 1.00 94.44 355 GLY A O 1
ATOM 2686 N N . LEU A 1 356 ? -6.002 1.974 10.521 1.00 93.69 356 LEU A N 1
ATOM 2687 C CA . LEU A 1 356 ? -6.688 2.958 9.692 1.00 93.69 356 LEU A CA 1
ATOM 2688 C C . LEU A 1 356 ? -5.796 3.296 8.510 1.00 93.69 356 LEU A C 1
ATOM 2690 O O . LEU A 1 356 ? -4.575 3.380 8.657 1.00 93.69 356 LEU A O 1
ATOM 2694 N N . MET A 1 357 ? -6.390 3.470 7.341 1.00 90.12 357 MET A N 1
ATOM 2695 C CA . MET A 1 357 ? -5.689 3.880 6.135 1.00 90.12 357 MET A CA 1
ATOM 2696 C C . MET A 1 357 ? -6.552 4.844 5.341 1.00 90.12 357 MET A C 1
ATOM 2698 O O . MET A 1 357 ? -7.763 4.682 5.252 1.00 90.12 357 MET A O 1
ATOM 2702 N N . VAL A 1 358 ? -5.906 5.829 4.740 1.00 87.50 358 VAL A N 1
ATOM 2703 C CA . VAL A 1 358 ? -6.499 6.692 3.728 1.00 87.50 358 VAL A CA 1
ATOM 2704 C C . VAL A 1 358 ? -5.677 6.542 2.452 1.00 87.50 358 VAL A C 1
ATOM 2706 O O . VAL A 1 358 ? -4.445 6.625 2.474 1.00 87.50 358 VAL A O 1
ATOM 2709 N N . LEU A 1 359 ? -6.371 6.233 1.360 1.00 78.81 359 LEU A N 1
ATOM 2710 C CA . LEU A 1 359 ? -5.826 6.163 0.007 1.00 78.81 359 LEU A CA 1
ATOM 2711 C C . LEU A 1 359 ? -6.168 7.451 -0.747 1.00 78.81 359 LEU A C 1
ATOM 2713 O O . LEU A 1 359 ? -6.981 8.258 -0.304 1.00 78.81 359 LEU A O 1
ATOM 2717 N N . LYS A 1 360 ? -5.558 7.632 -1.916 1.00 71.38 360 LYS A N 1
ATOM 2718 C CA . LYS A 1 360 ? -5.990 8.642 -2.883 1.00 71.38 360 LYS A CA 1
ATOM 2719 C C . LYS A 1 360 ? -7.392 8.326 -3.452 1.00 71.38 360 LYS A C 1
ATOM 2721 O O . LYS A 1 360 ? -7.560 7.238 -3.991 1.00 71.38 360 LYS A O 1
ATOM 2726 N N . GLY A 1 361 ? -8.256 9.351 -3.489 1.00 51.88 361 GLY A N 1
ATOM 2727 C CA . GLY A 1 361 ? -9.412 9.548 -4.393 1.00 51.88 361 GLY A CA 1
ATOM 2728 C C . GLY A 1 361 ? -10.703 8.831 -3.973 1.00 51.88 361 GLY A C 1
ATOM 2729 O O . GLY A 1 361 ? -10.649 7.642 -3.688 1.00 51.88 361 GLY A O 1
ATOM 2730 N N . GLU A 1 362 ? -11.885 9.450 -3.930 1.00 37.88 362 GLU A N 1
ATOM 2731 C CA . GLU A 1 362 ? -12.341 10.826 -4.242 1.00 37.88 362 GLU A CA 1
ATOM 2732 C C . GLU A 1 362 ? -12.512 11.717 -3.000 1.00 37.88 362 GLU A C 1
ATOM 2734 O O . GLU A 1 362 ? -12.673 11.177 -1.880 1.00 37.88 362 GLU A O 1
#

pLDDT: mean 71.99, std 24.61, range [20.92, 97.94]

Radius of gyration: 26.94 Å; chains: 1; bounding box: 88×57×60 Å

Organism: Micromonas pusilla (NCBI:txid38833)

Foldseek 3Di:
DQFQDPDDDDDDDDDDDDDDDDDDDDDDDDDDDDDDDDDPPPPPPPPLPQQPADPVLLVVLLCLLVVLLVVLQVCLLVLNLVVSLVSLLVSLVVNLPDPRRPGPVLNVLSVVLQVVLVVLLVVLCVVPVVPRNVDSVSSLVSSLSSNVSSVVSNCSNFVDPPPPQDAWEFDDPPPPDDDDDDDDDDDDDDPDDDDDDDDPDHDDTPDRQQVPVCVQVQKDKDKPSGSNFPKDWGWHRDPVSSDIDIDTDFDPPRPWIKIKIKGWPPQFAAQVVDFFIKDWDFAPDQVQAFAKKWKWWDFPVCVVVVKIFIHIYTHHNDGDIGMTTDTQVSSVFIDHPNGGDDDDRHRNGGITMIMMMHIDDD

Sequence (362 aa):
MRAVHAALGLVARQLDAASNPLRRSVASRSSADKAKMSFSRGAARRVSIRASLSPETAENVVMQISGVIKFGAPMYNKGDARGCARLYRQTALSIARDASVTSEEIRTCLRDAVAKADEIARKAAEEDPMGGEEDQRTQERVAWALRRGLDRVVDLIMDPPVDEPTVYRPSVDDNDDTAVGDDDAPAEDEAATPRTPTVDAETAALFDFAKTPDLAGRWRSLNDGVMGGVSDGRMRSAISGTHAVFEGTVRLENNGGFSSVRASFGSGIDLSQFQGFYMDVRPGDEASAGKEYLLIVKDDECMTTQVNFKAKFGTGKKGGWERVKVPFAAFDRPERMGRAVMRGALRTEAVCEVGLMVLKGE

Secondary structure (DSSP, 8-state):
---BPPP-----------------------------------------------HHHHHHHHHHHHHHHHHHHHHHHTT-HHHHHHHHHHHHHHHHH-TT---HHHHHHHHHHHHHHHHHHHHHHHH-TTTTTT-HHHHHHHHHHHHHHHHHHHHHHH-----PPP-B--------------------------------S----SB-TTT-GGGGGGEEE----STT---EEEEEE-TTSS-EEEEEE---TTS--EEEEEEEEEEEE--TT-SEEEEEE--SSGGGTT-EEEEEEEEHHHHHH--EEEEEEE--SSSS-EEEEEEGGG---EEETTEE-------GGGEEEEEEEEES--